Protein AF-A0A6I0KHJ3-F1 (afdb_monomer)

Mean predicted aligned error: 12.37 Å

Nearest PDB structures (foldseek):
  3e5d-assembly1_A-2  TM=9.799E-01  e=1.526E-17  Listeria monocytogenes serotype 4b str. F2365
  2rk0-assembly1_A  TM=8.550E-01  e=1.595E-07  Parafrankia sp. EAN1pec
  2rk0-assembly1_B  TM=8.119E-01  e=1.042E-07  Parafrankia s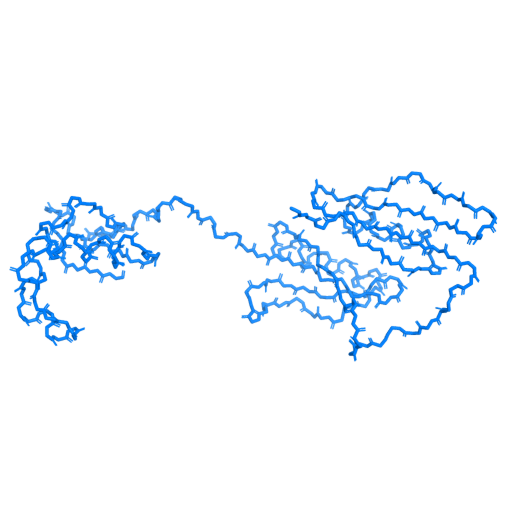p. EAN1pec
  2a4x-assembly1_B  TM=7.488E-01  e=1.713E-06  Streptomyces caespitosus
  1kmz-assembly1_A  TM=4.668E-01  e=1.119E-06  Streptomyces lavendulae

InterPro domains:
  IPR000182 GNAT domain [PF13302] (144-211)
  IPR004360 Glyoxalase/fosfomycin resistance/dioxygenase domain [PF00903] (2-124)
  IPR016181 Acyl-CoA N-acyltransferase [SSF55729] (139-211)
  IPR029068 Glyoxalase/Bleomycin resistance protein/Dihydroxybiphenyl dioxygenase [G3DSA:3.10.180.10] (1-123)
  IPR029068 Glyoxalase/Bleomycin resistance protein/Dihydroxybiphenyl dioxygenase [SSF54593] (1-136)
  IPR037523 Vicinal oxygen chelate (VOC), core domain [PS51819] (2-128)
  IPR051332 Fosfomycin Resistance Enzymes [PTHR36113] (1-127)

pLDDT: mean 92.58, std 9.26, range [43.91, 98.88]

Solvent-accessible surface area (backbone atoms only — not comparable to full-atom values): 12379 Å² total; per-residue (Å²): 138,78,77,65,61,49,77,46,82,41,98,49,61,69,59,50,52,49,48,42,34,72,78,65,68,27,43,68,60,76,78,45,76,40,80,93,70,46,31,39,36,38,46,34,38,54,100,66,84,49,28,41,34,45,32,34,48,78,85,64,78,94,68,84,81,66,90,91,56,91,75,93,65,63,53,75,49,82,45,96,36,68,64,56,39,53,52,49,53,52,51,40,45,75,75,70,42,52,70,79,33,72,79,42,73,50,99,88,64,35,38,31,30,28,36,34,48,96,83,60,52,41,38,34,37,33,22,58,84,73,80,81,58,97,59,76,72,77,66,49,75,58,98,57,38,36,36,30,67,62,56,84,84,44,26,65,48,49,27,68,53,36,43,34,61,82,51,19,57,78,72,77,41,79,40,47,88,44,58,68,56,26,43,50,46,40,50,70,54,44,65,66,40,87,83,41,29,34,33,22,36,64,90,78,62,48,64,79,52,71,83

Sequence (211 aa):
MKVHHIAIWTFRLEELRNFYIRYFSGKSNEKYINPKKGFESYFIYFDEGPSLELMSRTDVQNTLIEENRLGLTHFALAFQSKEDVLKTTEQLRADGYTIAGEPRTSGDGYFESVILDPDGNRVECVYRKEETSEEPDAP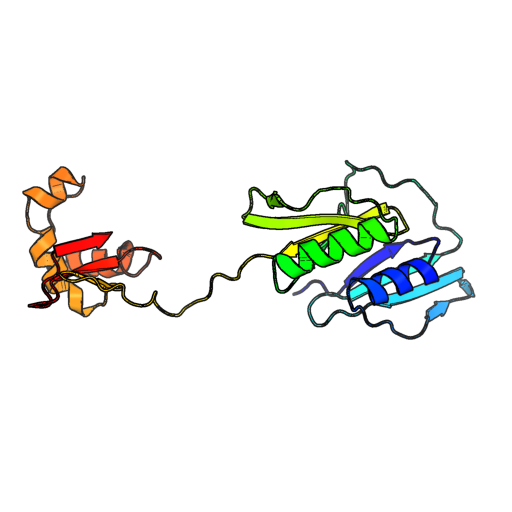IETERLLLRPFVESDAEALFACCRNPNIGNNAGWQPHASLEESQEVLRSVFLSQKGVWAITLKDNGQLIGSI

Secondary structure (DSSP, 8-state):
----EEEEE-S-HHHHHHHHHHHH--EE-PPEEEGGGTEEEEEEE-SSS-EEEEEEETTS------TT-SS--EEEEE-S-HHHHHHHHHHHHHTT--EEEEEEE-TTS-EEEEEE-TT--EEEEEE------SSPPPPEE-SSEEEEE--GGGHHHHHHHHT-HHHHHHHTSPPP--HHHHHHHIIIIISSSTT-EEEEETTT--EEEE-

Structure (mmCIF, N/CA/C/O backbone):
data_AF-A0A6I0KHJ3-F1
#
_entry.id   AF-A0A6I0KHJ3-F1
#
loop_
_atom_site.group_PDB
_atom_site.id
_atom_site.type_symbol
_atom_site.label_atom_id
_atom_site.label_alt_id
_atom_site.label_comp_id
_atom_site.label_asym_id
_atom_site.label_entity_id
_atom_site.label_seq_id
_atom_site.pdbx_PDB_ins_code
_atom_site.Cartn_x
_atom_site.Cartn_y
_atom_site.Cartn_z
_atom_site.occupancy
_atom_site.B_iso_or_equiv
_atom_site.auth_seq_id
_atom_site.auth_comp_id
_atom_site.auth_asym_id
_atom_site.auth_atom_id
_atom_site.pdbx_PDB_model_num
ATOM 1 N N . MET A 1 1 ? 13.624 11.359 9.507 1.00 82.06 1 MET A N 1
ATOM 2 C CA . MET A 1 1 ? 14.175 10.513 8.420 1.00 82.06 1 MET A CA 1
ATOM 3 C C . MET A 1 1 ? 13.007 9.790 7.760 1.00 82.06 1 MET A C 1
ATOM 5 O O . MET A 1 1 ? 12.094 9.435 8.490 1.00 82.06 1 MET A O 1
ATOM 9 N N . LYS A 1 2 ? 12.976 9.649 6.427 1.00 94.62 2 LYS A N 1
ATOM 10 C CA . LYS A 1 2 ? 11.865 9.025 5.678 1.00 94.62 2 LYS A CA 1
ATOM 11 C C . LYS A 1 2 ? 12.391 8.208 4.496 1.00 94.62 2 LYS A C 1
ATOM 13 O O . LYS A 1 2 ? 13.473 8.523 4.000 1.00 94.62 2 LYS A O 1
ATOM 18 N N . VAL A 1 3 ? 11.637 7.206 4.041 1.00 96.50 3 VAL A N 1
ATOM 19 C CA . VAL A 1 3 ? 11.937 6.512 2.777 1.00 96.50 3 VAL A CA 1
ATOM 20 C C . VAL A 1 3 ? 11.757 7.513 1.638 1.00 96.50 3 VAL A C 1
ATOM 22 O O . VAL A 1 3 ? 10.722 8.167 1.548 1.00 96.50 3 VAL A O 1
ATOM 25 N N . HIS A 1 4 ? 12.784 7.681 0.806 1.00 97.50 4 HIS A N 1
ATOM 26 C CA . HIS A 1 4 ? 12.725 8.604 -0.329 1.00 97.50 4 HIS A CA 1
ATOM 27 C C . HIS A 1 4 ? 12.202 7.913 -1.587 1.00 97.50 4 HIS A C 1
ATOM 29 O O . HIS A 1 4 ? 11.371 8.471 -2.297 1.00 97.50 4 HIS A O 1
ATOM 35 N N . HIS A 1 5 ? 12.732 6.735 -1.901 1.00 98.31 5 HIS A N 1
ATOM 36 C CA . HIS A 1 5 ? 12.326 5.954 -3.057 1.00 98.31 5 HIS A CA 1
ATOM 37 C C . HIS A 1 5 ? 12.608 4.468 -2.829 1.00 98.31 5 HIS A C 1
ATOM 39 O O . HIS A 1 5 ? 13.425 4.106 -1.979 1.00 98.31 5 HIS A O 1
ATOM 45 N N . ILE A 1 6 ? 11.932 3.633 -3.608 1.00 98.19 6 ILE A N 1
ATOM 46 C CA . ILE A 1 6 ? 12.202 2.203 -3.771 1.00 98.19 6 ILE A CA 1
ATOM 47 C C . ILE A 1 6 ? 12.719 2.025 -5.196 1.00 98.19 6 ILE A C 1
ATOM 49 O O . ILE A 1 6 ? 12.187 2.650 -6.105 1.00 98.19 6 ILE A O 1
ATOM 53 N N . ALA A 1 7 ? 13.746 1.206 -5.404 1.00 98.25 7 ALA A N 1
ATOM 54 C CA . ALA A 1 7 ? 14.303 0.965 -6.731 1.00 98.25 7 ALA A CA 1
ATOM 55 C C . ALA A 1 7 ? 14.165 -0.511 -7.114 1.00 98.25 7 ALA A C 1
ATOM 57 O O . ALA A 1 7 ? 14.481 -1.391 -6.308 1.00 98.25 7 ALA A O 1
ATOM 58 N N . ILE A 1 8 ? 13.711 -0.775 -8.339 1.00 97.25 8 ILE A N 1
ATOM 59 C CA . ILE A 1 8 ? 13.528 -2.125 -8.885 1.00 97.25 8 ILE A CA 1
ATOM 60 C C . ILE A 1 8 ? 14.173 -2.251 -10.267 1.00 97.25 8 ILE A C 1
ATOM 62 O O . ILE A 1 8 ? 14.208 -1.301 -11.051 1.00 97.25 8 ILE A O 1
ATOM 66 N N . TRP A 1 9 ? 14.705 -3.439 -10.554 1.00 97.50 9 TRP A N 1
ATOM 67 C CA . TRP A 1 9 ? 15.253 -3.776 -11.866 1.00 97.50 9 TRP A CA 1
ATOM 68 C C . TRP A 1 9 ? 14.162 -4.321 -12.781 1.00 97.50 9 TRP A C 1
ATOM 70 O O . TRP A 1 9 ? 13.312 -5.088 -12.340 1.00 97.50 9 TRP A O 1
ATOM 80 N N . THR A 1 10 ? 14.233 -3.965 -14.059 1.00 96.69 10 THR A N 1
ATOM 81 C CA . THR A 1 10 ? 13.316 -4.430 -15.098 1.00 96.69 10 THR A CA 1
ATOM 82 C C . THR A 1 10 ? 14.044 -4.646 -16.419 1.00 96.69 10 THR A C 1
ATOM 84 O O . THR A 1 10 ? 14.947 -3.891 -16.791 1.00 96.69 10 THR A O 1
ATOM 87 N N . PHE A 1 11 ? 13.609 -5.660 -17.167 1.00 94.06 11 PHE A N 1
ATOM 88 C CA . PHE A 1 11 ? 14.027 -5.889 -18.557 1.00 94.06 11 PHE A CA 1
ATOM 89 C C . PHE A 1 11 ? 12.990 -5.371 -19.562 1.00 94.06 11 PHE A C 1
ATOM 91 O O . PHE A 1 11 ? 13.168 -5.506 -20.772 1.00 94.06 11 PHE A O 1
ATOM 98 N N . ARG A 1 12 ? 11.911 -4.757 -19.064 1.00 95.81 12 ARG A N 1
ATOM 99 C CA . ARG A 1 12 ? 10.742 -4.290 -19.814 1.00 95.81 12 ARG A CA 1
ATOM 100 C C . ARG A 1 12 ? 10.431 -2.835 -19.447 1.00 95.81 12 ARG A C 1
ATOM 102 O O . ARG A 1 12 ? 9.286 -2.484 -19.184 1.00 95.81 12 ARG A O 1
ATOM 109 N N . LEU A 1 13 ? 11.462 -1.982 -19.435 1.00 97.88 13 LEU A N 1
ATOM 110 C CA . LEU A 1 13 ? 11.425 -0.639 -18.832 1.00 97.88 13 LEU A CA 1
ATOM 111 C C . LEU A 1 13 ? 10.230 0.226 -19.275 1.00 97.88 13 LEU A C 1
ATOM 113 O O . LEU A 1 13 ? 9.566 0.824 -18.432 1.00 97.88 13 LEU A O 1
ATOM 117 N N . GLU A 1 14 ? 9.927 0.269 -20.575 1.00 98.56 14 GLU A N 1
ATOM 118 C CA . GLU A 1 14 ? 8.783 1.039 -21.091 1.00 98.56 14 GLU A CA 1
ATOM 119 C C . GLU A 1 14 ? 7.437 0.470 -20.652 1.00 98.56 14 GLU A C 1
ATOM 121 O O . GLU A 1 14 ? 6.505 1.209 -20.336 1.00 98.56 14 GLU A O 1
ATOM 126 N N . GLU A 1 15 ? 7.321 -0.852 -20.636 1.00 98.44 15 GLU A N 1
ATOM 127 C CA . GLU A 1 15 ? 6.091 -1.522 -20.246 1.00 98.44 15 GLU A CA 1
ATOM 128 C C . GLU A 1 15 ? 5.819 -1.341 -18.757 1.00 98.44 15 GLU A C 1
ATOM 130 O O . GLU A 1 15 ? 4.705 -0.979 -18.381 1.00 98.44 15 GLU A O 1
ATOM 135 N N . LEU A 1 16 ? 6.848 -1.512 -17.925 1.00 98.50 16 LEU A N 1
ATOM 136 C CA . LEU A 1 16 ? 6.732 -1.332 -16.486 1.00 98.50 16 LEU A CA 1
ATOM 137 C C . LEU A 1 16 ? 6.389 0.119 -16.130 1.00 98.50 16 LEU A C 1
ATOM 139 O O . LEU A 1 16 ? 5.512 0.373 -15.306 1.00 98.50 16 LEU A O 1
ATOM 143 N N . ARG A 1 17 ? 7.007 1.087 -16.815 1.00 98.69 17 ARG A N 1
ATOM 144 C CA . ARG A 1 17 ? 6.638 2.503 -16.703 1.00 98.69 17 ARG A CA 1
ATOM 145 C C . ARG A 1 17 ? 5.161 2.721 -17.024 1.00 98.69 17 ARG A C 1
ATOM 147 O O . ARG A 1 17 ? 4.446 3.336 -16.237 1.00 98.69 17 ARG A O 1
ATOM 154 N N . ASN A 1 18 ? 4.698 2.222 -18.169 1.00 98.69 18 ASN A N 1
ATOM 155 C CA . ASN A 1 18 ? 3.316 2.413 -18.606 1.00 98.69 18 ASN A CA 1
ATOM 156 C C . ASN A 1 18 ? 2.310 1.712 -17.684 1.00 98.69 18 ASN A C 1
ATOM 158 O O . ASN A 1 18 ? 1.217 2.235 -17.483 1.00 98.69 18 ASN A O 1
ATOM 162 N N . PHE A 1 19 ? 2.683 0.575 -17.094 1.00 98.75 19 PHE A N 1
ATOM 163 C CA . PHE A 1 19 ? 1.883 -0.132 -16.099 1.00 98.75 19 PHE A CA 1
ATOM 164 C C . PHE A 1 19 ? 1.593 0.750 -14.878 1.00 98.75 19 PHE A C 1
ATOM 166 O O . PHE A 1 19 ? 0.427 0.993 -14.563 1.00 98.75 19 PHE A O 1
ATOM 173 N N . TYR A 1 20 ? 2.630 1.307 -14.241 1.00 98.62 20 TYR A N 1
ATOM 174 C CA . TYR A 1 20 ? 2.436 2.155 -13.059 1.00 98.62 20 TYR A CA 1
ATOM 175 C C . TYR A 1 20 ? 1.732 3.482 -13.376 1.00 98.62 20 TYR A C 1
ATOM 177 O O . TYR A 1 20 ? 0.959 3.972 -12.554 1.00 98.62 20 TYR A O 1
ATOM 185 N N . ILE A 1 21 ? 1.926 4.041 -14.575 1.00 98.44 21 ILE A N 1
ATOM 186 C CA . ILE A 1 21 ? 1.166 5.221 -15.022 1.00 98.44 21 ILE A CA 1
ATOM 187 C C . ILE A 1 21 ? -0.322 4.882 -15.183 1.00 98.44 21 ILE A C 1
ATOM 189 O O . ILE A 1 21 ? -1.180 5.623 -14.710 1.00 98.44 21 ILE A O 1
ATOM 193 N N . ARG A 1 22 ? -0.637 3.771 -15.860 1.00 98.12 22 ARG A N 1
ATOM 194 C CA . ARG A 1 22 ? -2.012 3.423 -16.240 1.00 98.12 22 ARG A CA 1
ATOM 195 C C . ARG A 1 22 ? -2.863 2.980 -15.055 1.00 98.12 22 ARG A C 1
ATOM 197 O O . ARG A 1 22 ? -4.001 3.424 -14.952 1.00 98.12 22 ARG A O 1
ATOM 204 N N . TYR A 1 23 ? -2.352 2.082 -14.216 1.00 98.12 23 TYR A N 1
ATOM 205 C CA . TYR A 1 23 ? -3.169 1.423 -13.188 1.00 98.12 23 TYR A CA 1
ATOM 206 C C . TYR A 1 23 ? -3.072 2.079 -11.815 1.00 98.12 23 TYR A C 1
ATOM 208 O O . TYR A 1 23 ? -3.979 1.928 -11.005 1.00 98.12 23 TYR A O 1
ATOM 216 N N . PHE A 1 24 ? -1.999 2.831 -11.568 1.00 97.19 24 PHE A N 1
ATOM 217 C CA . PHE A 1 24 ? -1.709 3.415 -10.257 1.00 97.19 24 PHE A CA 1
ATOM 218 C C . PHE A 1 24 ? -1.543 4.934 -10.306 1.00 97.19 24 PHE A C 1
ATOM 220 O O . PHE A 1 24 ? -0.993 5.526 -9.381 1.00 97.19 24 PHE A O 1
ATOM 227 N N . SER A 1 25 ? -1.998 5.570 -11.392 1.00 95.94 25 SER A N 1
ATOM 228 C CA . SER A 1 25 ? -1.946 7.026 -11.595 1.00 95.94 25 SER A CA 1
ATOM 229 C C . SER A 1 25 ? -0.547 7.635 -11.418 1.00 95.94 25 SER A C 1
ATOM 231 O O . SER A 1 25 ? -0.408 8.823 -11.118 1.00 95.94 25 SER A O 1
ATOM 233 N N . GLY A 1 26 ? 0.503 6.830 -11.605 1.00 97.44 26 GLY A N 1
ATOM 234 C CA . GLY A 1 26 ? 1.882 7.270 -11.461 1.00 97.44 26 GLY A CA 1
ATOM 235 C C . GLY A 1 26 ? 2.252 8.323 -12.506 1.00 97.44 26 GLY A C 1
ATOM 236 O O . GLY A 1 26 ? 1.810 8.280 -13.655 1.00 97.44 26 GLY A O 1
ATOM 237 N N . LYS A 1 27 ? 3.111 9.271 -12.131 1.00 98.50 27 LYS A N 1
ATOM 238 C CA . LYS A 1 27 ? 3.664 10.287 -13.039 1.00 98.50 27 LYS A CA 1
ATOM 239 C C . LYS A 1 27 ? 5.133 9.987 -13.285 1.00 98.50 27 LYS A C 1
ATOM 241 O O . LYS A 1 27 ? 5.906 9.907 -12.341 1.00 98.50 27 LYS A O 1
ATOM 246 N N . SER A 1 28 ? 5.528 9.834 -14.543 1.00 98.56 28 SER A N 1
ATOM 247 C CA . SER A 1 28 ? 6.924 9.561 -14.901 1.00 98.56 28 SER A CA 1
ATOM 248 C C . SER A 1 28 ? 7.691 10.839 -15.230 1.00 98.56 28 SER A C 1
ATOM 250 O O . SER A 1 28 ? 7.145 11.733 -15.875 1.00 98.56 28 SER A O 1
ATOM 252 N N . ASN A 1 29 ? 8.982 10.882 -14.894 1.00 98.44 29 ASN A N 1
ATOM 253 C CA . ASN A 1 29 ? 9.925 11.835 -15.492 1.00 98.44 29 ASN A CA 1
ATOM 254 C C . ASN A 1 29 ? 10.282 11.470 -16.951 1.00 98.44 29 ASN A C 1
ATOM 256 O O . ASN A 1 29 ? 9.812 10.466 -17.501 1.00 98.44 29 ASN A O 1
ATOM 260 N N . GLU A 1 30 ? 11.140 12.292 -17.563 1.00 98.12 30 GLU A N 1
ATOM 261 C CA . GLU A 1 30 ? 11.859 11.940 -18.790 1.00 98.12 30 GLU A CA 1
ATOM 262 C C . GLU A 1 30 ? 12.875 10.822 -18.539 1.00 98.12 30 GLU A C 1
ATOM 264 O O . GLU A 1 30 ? 13.422 10.693 -17.441 1.00 98.12 30 GLU A O 1
ATOM 269 N N . LYS A 1 31 ? 13.151 10.025 -19.578 1.00 98.50 31 LYS A N 1
ATOM 270 C CA . LYS A 1 31 ? 14.085 8.903 -19.475 1.00 98.50 31 LYS A CA 1
ATOM 271 C C . LYS A 1 31 ? 15.489 9.407 -19.169 1.00 98.50 31 LYS A C 1
ATOM 273 O O . LYS A 1 31 ? 16.038 10.214 -19.921 1.00 98.50 31 LYS A O 1
ATOM 278 N N . TYR A 1 32 ? 16.109 8.849 -18.138 1.00 98.50 32 TYR A N 1
ATOM 279 C CA . TYR A 1 32 ? 17.539 9.000 -17.921 1.00 98.50 32 TYR A CA 1
ATOM 280 C C . TYR A 1 32 ? 18.306 7.884 -18.637 1.00 98.50 32 TYR A C 1
ATOM 282 O O . TYR A 1 32 ? 17.938 6.717 -18.535 1.00 98.50 32 TYR A O 1
ATOM 290 N N . ILE A 1 33 ? 19.390 8.235 -19.337 1.00 98.38 33 ILE A N 1
ATOM 291 C CA . ILE A 1 33 ? 20.242 7.283 -20.062 1.00 98.38 33 ILE A CA 1
ATOM 292 C C . ILE A 1 33 ? 21.708 7.562 -19.733 1.00 98.38 33 ILE A C 1
ATOM 294 O O . ILE A 1 33 ? 22.201 8.682 -19.883 1.00 98.38 33 ILE A O 1
ATOM 298 N N . ASN A 1 34 ? 22.437 6.518 -19.347 1.00 97.69 34 ASN A N 1
ATOM 299 C CA . ASN A 1 34 ? 23.885 6.522 -19.203 1.00 97.69 34 ASN A CA 1
ATOM 300 C C . ASN A 1 34 ? 24.514 5.474 -20.139 1.00 97.69 34 ASN A C 1
ATOM 302 O O . ASN A 1 34 ? 24.708 4.322 -19.731 1.00 97.69 34 ASN A O 1
ATOM 306 N N . PRO A 1 35 ? 24.907 5.867 -21.368 1.00 96.25 35 PRO A N 1
ATOM 307 C CA . PRO A 1 35 ? 25.420 4.933 -22.370 1.00 96.25 35 PRO A CA 1
ATOM 308 C C . PRO A 1 35 ? 26.700 4.215 -21.936 1.00 96.25 35 PRO A C 1
ATOM 310 O O . PRO A 1 35 ? 26.898 3.050 -22.258 1.00 96.25 35 PRO A O 1
ATOM 313 N N . LYS A 1 36 ? 27.563 4.882 -21.154 1.00 97.00 36 LYS A N 1
ATOM 314 C CA . LYS A 1 36 ? 28.829 4.295 -20.681 1.00 97.00 36 LYS A CA 1
ATOM 315 C C . LYS A 1 36 ? 28.612 3.112 -19.739 1.00 97.00 36 LYS A C 1
ATOM 317 O O . LYS A 1 36 ? 29.464 2.236 -19.668 1.00 97.00 36 LYS A O 1
ATOM 322 N N . LYS A 1 37 ? 27.506 3.121 -18.991 1.00 95.56 37 LYS A N 1
ATOM 323 C CA . LYS A 1 37 ? 27.138 2.061 -18.044 1.00 95.56 37 LYS A CA 1
ATOM 324 C C . LYS A 1 37 ? 26.058 1.125 -18.590 1.00 95.56 37 LYS A C 1
ATOM 326 O O . LYS A 1 37 ? 25.658 0.220 -17.868 1.00 95.56 37 LYS A O 1
ATOM 331 N N . GLY A 1 38 ? 25.553 1.379 -19.801 1.00 97.00 38 GLY A N 1
ATOM 332 C CA . GLY A 1 38 ? 24.383 0.689 -20.345 1.00 97.00 38 GLY A CA 1
ATOM 333 C C . GLY A 1 38 ? 23.162 0.783 -19.428 1.00 97.00 38 GLY A C 1
ATOM 334 O O . GLY A 1 38 ? 22.433 -0.194 -19.322 1.00 97.00 38 GLY A O 1
ATOM 335 N N . PHE A 1 39 ? 23.003 1.896 -18.699 1.00 98.25 39 PHE A N 1
ATOM 336 C CA . PHE A 1 39 ? 21.961 2.080 -17.683 1.00 98.25 39 PHE A CA 1
ATOM 337 C C . PHE A 1 39 ? 20.884 3.041 -18.173 1.00 98.25 39 PHE A C 1
ATOM 339 O O . PHE A 1 39 ? 21.206 4.109 -18.698 1.00 98.25 39 PHE A O 1
ATOM 346 N N . GLU A 1 40 ? 19.628 2.697 -17.926 1.00 98.62 40 GLU A N 1
ATOM 347 C CA . GLU A 1 40 ? 18.465 3.540 -18.181 1.00 98.62 40 GLU A CA 1
ATOM 348 C C . GLU A 1 40 ? 17.534 3.515 -16.972 1.00 98.62 40 GLU A C 1
ATOM 350 O O . GLU A 1 40 ? 17.402 2.477 -16.319 1.00 98.62 40 GLU A O 1
ATOM 355 N N . SER A 1 41 ? 16.872 4.634 -16.674 1.00 98.69 41 SER A N 1
ATOM 356 C CA . SER A 1 41 ? 15.872 4.656 -15.608 1.00 98.69 41 SER A CA 1
ATOM 357 C C . SER A 1 41 ? 14.754 5.672 -15.801 1.00 98.69 41 SER A C 1
ATOM 359 O O . SER A 1 41 ? 14.867 6.645 -16.555 1.00 98.69 41 SER A O 1
ATOM 361 N N . TYR A 1 42 ? 13.674 5.420 -15.066 1.00 98.88 42 TYR A N 1
ATOM 362 C CA . TYR A 1 42 ? 12.574 6.338 -14.817 1.00 98.88 42 TYR A CA 1
ATOM 363 C C . TYR A 1 42 ? 12.303 6.426 -13.319 1.00 98.88 42 TYR A C 1
ATOM 365 O O . TYR A 1 42 ? 12.445 5.444 -12.598 1.00 98.88 42 TYR A O 1
ATOM 373 N N . PHE A 1 43 ? 11.826 7.581 -12.875 1.00 98.75 43 PHE A N 1
ATOM 374 C CA . PHE A 1 43 ? 11.132 7.721 -11.604 1.00 98.75 43 PHE A CA 1
ATOM 375 C C . PHE A 1 43 ? 9.635 7.814 -11.856 1.00 98.75 43 PHE A C 1
ATOM 377 O O . PHE A 1 43 ? 9.194 8.623 -12.674 1.00 98.75 43 PHE A O 1
ATOM 384 N N . ILE A 1 44 ? 8.871 7.023 -11.111 1.00 98.81 44 ILE A N 1
ATOM 385 C CA . ILE A 1 44 ? 7.423 7.128 -10.987 1.00 98.81 44 ILE A CA 1
ATOM 386 C C . ILE A 1 44 ? 7.109 7.824 -9.665 1.00 98.81 44 ILE A C 1
ATOM 388 O O . ILE A 1 44 ? 7.486 7.355 -8.590 1.00 98.81 44 ILE A O 1
ATOM 392 N N . TYR A 1 45 ? 6.428 8.958 -9.758 1.00 98.44 45 TYR A N 1
ATOM 393 C CA . TYR A 1 45 ? 5.957 9.743 -8.628 1.00 98.44 45 TYR A CA 1
ATOM 394 C C . TYR A 1 45 ? 4.473 9.475 -8.394 1.00 98.44 45 TYR A C 1
ATOM 396 O O . TYR A 1 45 ? 3.683 9.491 -9.342 1.00 98.44 45 TYR A O 1
ATOM 404 N N . PHE A 1 46 ? 4.112 9.273 -7.132 1.00 96.69 46 PHE A N 1
ATOM 405 C CA . PHE A 1 46 ? 2.729 9.212 -6.662 1.00 96.69 46 PHE A CA 1
ATOM 406 C C . PHE A 1 46 ? 2.345 10.548 -6.013 1.00 96.69 46 PHE A C 1
ATOM 408 O O . PHE A 1 46 ? 3.186 11.444 -5.899 1.00 96.69 46 PHE A O 1
ATOM 415 N N . ASP A 1 47 ? 1.079 10.704 -5.622 1.00 91.88 47 ASP A N 1
ATOM 416 C CA . ASP A 1 47 ? 0.593 11.960 -5.034 1.00 91.88 47 ASP A CA 1
ATOM 417 C C . ASP A 1 47 ? 1.328 12.314 -3.731 1.00 91.88 47 ASP A C 1
ATOM 419 O O . ASP A 1 47 ? 1.647 13.480 -3.494 1.00 91.88 47 ASP A O 1
ATOM 423 N N . GLU A 1 48 ? 1.684 11.303 -2.936 1.00 91.06 48 GLU A N 1
ATOM 424 C CA . GLU A 1 48 ? 2.501 11.444 -1.735 1.00 91.06 48 GLU A CA 1
ATOM 425 C C . GLU A 1 48 ? 3.402 10.225 -1.491 1.00 91.06 48 GLU A C 1
ATOM 427 O O . GLU A 1 48 ? 3.268 9.179 -2.125 1.00 91.06 48 GLU A O 1
ATOM 432 N N . GLY A 1 49 ? 4.336 10.363 -0.547 1.00 93.31 49 GLY A N 1
ATOM 433 C CA . GLY A 1 49 ? 5.209 9.268 -0.131 1.00 93.31 49 GLY A CA 1
ATOM 434 C C . GLY A 1 49 ? 6.438 9.049 -1.031 1.00 93.31 49 GLY A C 1
ATOM 435 O O . GLY A 1 49 ? 6.926 9.993 -1.663 1.00 93.31 49 GLY A O 1
ATOM 436 N N . PRO A 1 50 ? 7.030 7.840 -0.998 1.00 97.00 50 PRO A N 1
ATOM 437 C CA . PRO A 1 50 ? 8.230 7.519 -1.762 1.00 97.00 50 PRO A CA 1
ATOM 438 C C . PRO A 1 50 ? 7.932 7.349 -3.256 1.00 97.00 50 PRO A C 1
ATOM 440 O O . PRO A 1 50 ? 6.864 6.885 -3.642 1.00 97.00 50 PRO A O 1
ATOM 443 N N . SER A 1 51 ? 8.909 7.669 -4.106 1.00 98.19 51 SER A N 1
ATOM 444 C CA . SER A 1 51 ? 8.844 7.360 -5.539 1.00 98.19 51 SER A CA 1
ATOM 445 C C . SER A 1 51 ? 9.344 5.945 -5.849 1.00 98.19 51 SER A C 1
ATOM 447 O O . SER A 1 51 ? 10.067 5.337 -5.057 1.00 98.19 51 SER A O 1
ATOM 449 N N . LEU A 1 52 ? 8.986 5.423 -7.021 1.00 98.56 52 LEU A N 1
ATOM 450 C CA . LEU A 1 52 ? 9.501 4.155 -7.537 1.00 98.56 52 LEU A CA 1
ATOM 451 C C . LEU 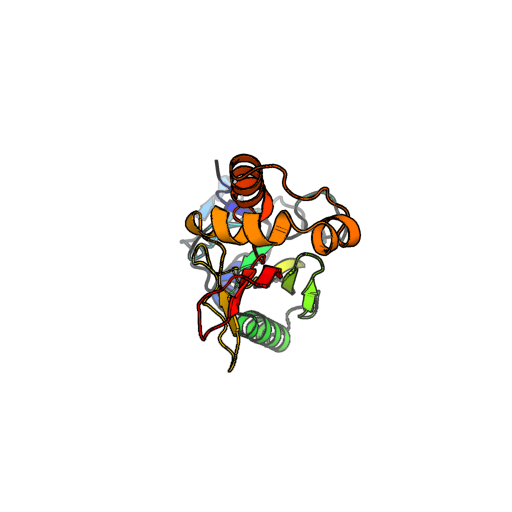A 1 52 ? 10.509 4.428 -8.660 1.00 98.56 52 LEU A C 1
ATOM 453 O O . LEU A 1 52 ? 10.156 5.016 -9.679 1.00 98.56 52 LEU A O 1
ATOM 457 N N . GLU A 1 53 ? 11.763 4.021 -8.483 1.00 98.75 53 GLU A N 1
ATOM 458 C CA . GLU A 1 53 ? 12.782 4.054 -9.532 1.00 98.75 53 GLU A CA 1
ATOM 459 C C . GLU A 1 53 ? 12.767 2.733 -10.308 1.00 98.75 53 GLU A C 1
ATOM 461 O O . GLU A 1 53 ? 13.054 1.664 -9.766 1.00 98.75 53 GLU A O 1
ATOM 466 N N . LEU A 1 54 ? 12.437 2.814 -11.593 1.00 98.75 54 LEU A N 1
ATOM 467 C CA . LEU A 1 54 ? 12.483 1.698 -12.528 1.00 98.75 54 LEU A CA 1
ATOM 468 C C . LEU A 1 54 ? 13.820 1.754 -13.249 1.00 98.75 54 LEU A C 1
ATOM 470 O O . LEU A 1 54 ? 14.108 2.743 -13.923 1.00 98.75 54 LEU A O 1
ATOM 474 N N . MET A 1 55 ? 14.629 0.711 -13.119 1.00 98.44 55 MET A N 1
ATOM 475 C CA . MET A 1 55 ? 15.988 0.697 -13.648 1.00 98.44 55 MET A CA 1
ATOM 476 C C . MET A 1 55 ? 16.199 -0.471 -14.602 1.00 98.44 55 MET A C 1
ATOM 478 O O . MET A 1 55 ? 15.731 -1.581 -14.363 1.00 98.44 55 MET A O 1
ATOM 482 N N . SER A 1 56 ? 16.979 -0.245 -15.649 1.00 97.94 56 SER A N 1
ATOM 483 C CA . SER A 1 56 ? 17.481 -1.288 -16.538 1.00 97.94 56 SER A CA 1
ATOM 484 C C . SER A 1 56 ? 18.978 -1.112 -16.733 1.00 97.94 56 SER A C 1
ATOM 486 O O . SER A 1 56 ? 19.479 0.013 -16.827 1.00 97.94 56 SER A O 1
ATOM 488 N N . ARG A 1 57 ? 19.715 -2.224 -16.755 1.00 97.00 57 ARG A N 1
ATOM 489 C CA . ARG A 1 57 ? 21.141 -2.221 -17.078 1.00 97.00 57 ARG A CA 1
ATOM 490 C C . ARG A 1 57 ? 21.552 -3.518 -17.756 1.00 97.00 57 ARG A C 1
ATOM 492 O O . ARG A 1 57 ? 21.095 -4.593 -17.383 1.00 97.00 57 ARG A O 1
ATOM 499 N N . THR A 1 58 ? 22.448 -3.414 -18.732 1.00 92.31 58 THR A N 1
ATOM 500 C CA . THR A 1 58 ? 22.834 -4.531 -19.615 1.00 92.31 58 THR A CA 1
ATOM 501 C C . THR A 1 58 ? 23.551 -5.695 -18.925 1.00 92.31 58 THR A C 1
ATOM 503 O O . THR A 1 58 ? 23.648 -6.767 -19.509 1.00 92.31 58 THR A O 1
ATOM 506 N N . ASP A 1 59 ? 24.096 -5.493 -17.725 1.00 93.00 59 ASP A N 1
ATOM 507 C CA . ASP A 1 59 ? 24.854 -6.499 -16.967 1.00 93.00 59 ASP A CA 1
ATOM 508 C C . ASP A 1 59 ? 24.047 -7.158 -15.829 1.00 93.00 59 ASP A C 1
ATOM 510 O O . ASP A 1 59 ? 24.577 -8.008 -15.111 1.00 93.00 59 ASP A O 1
ATOM 514 N N . VAL A 1 60 ? 22.777 -6.778 -15.647 1.00 92.81 60 VAL A N 1
ATOM 515 C CA . VAL A 1 60 ? 21.902 -7.350 -14.617 1.00 92.81 60 VAL A CA 1
ATOM 516 C C . VAL A 1 60 ? 21.350 -8.686 -15.107 1.00 92.81 60 VAL A C 1
ATOM 518 O O . VAL A 1 60 ? 20.933 -8.827 -16.255 1.00 92.81 60 VAL A O 1
ATOM 521 N N . GLN A 1 61 ? 21.350 -9.685 -14.227 1.00 88.75 61 GLN A N 1
ATOM 522 C CA . GLN A 1 61 ? 20.833 -11.015 -14.538 1.00 88.75 61 GLN A CA 1
ATOM 523 C C . GLN A 1 61 ? 19.309 -11.049 -14.436 1.00 88.75 61 GLN A C 1
ATOM 525 O O . GLN A 1 61 ? 18.739 -10.587 -13.447 1.00 88.75 61 GLN A O 1
ATOM 530 N N . ASN A 1 62 ? 18.660 -11.630 -15.447 1.00 86.75 62 ASN A N 1
ATOM 531 C CA . ASN A 1 62 ? 17.218 -11.859 -15.444 1.00 86.75 62 ASN A CA 1
ATOM 532 C C . ASN A 1 62 ? 16.886 -13.158 -14.706 1.00 86.75 62 ASN A C 1
ATOM 534 O O . ASN A 1 62 ? 16.602 -14.191 -15.314 1.00 86.75 62 ASN A O 1
ATOM 538 N N . THR A 1 63 ? 17.018 -13.111 -13.384 1.00 85.94 63 THR A N 1
ATOM 539 C CA . THR A 1 63 ? 16.693 -14.231 -12.502 1.00 85.94 63 THR A CA 1
ATOM 540 C C . THR A 1 63 ? 15.227 -14.151 -12.098 1.00 85.94 63 THR A C 1
ATOM 542 O O . THR A 1 63 ? 14.740 -13.082 -11.734 1.00 85.94 63 THR A O 1
ATOM 545 N N . LEU A 1 64 ? 14.535 -15.290 -12.129 1.00 82.12 64 LEU A N 1
ATOM 546 C CA . LEU A 1 64 ? 13.150 -15.394 -11.674 1.00 82.12 64 LEU A CA 1
ATOM 547 C C . LEU A 1 64 ? 13.016 -14.940 -10.212 1.00 82.12 64 LEU A C 1
ATOM 549 O O . LEU A 1 64 ? 13.861 -15.245 -9.368 1.00 82.12 64 LEU A O 1
ATOM 553 N N . ILE A 1 65 ? 11.937 -14.218 -9.916 1.00 83.75 65 ILE A N 1
ATOM 554 C CA . ILE A 1 65 ? 11.608 -13.793 -8.556 1.00 83.75 65 ILE A CA 1
ATOM 555 C C . ILE A 1 65 ? 10.955 -14.970 -7.827 1.00 83.75 65 ILE A C 1
ATOM 557 O O . ILE A 1 65 ? 9.852 -15.390 -8.164 1.00 83.75 65 ILE A O 1
ATOM 561 N N . GLU A 1 66 ? 11.640 -15.500 -6.817 1.00 85.25 66 GLU A N 1
ATOM 562 C CA . GLU A 1 66 ? 11.087 -16.515 -5.917 1.00 85.25 66 GLU A CA 1
ATOM 563 C C . GLU A 1 66 ? 10.193 -15.870 -4.846 1.00 85.25 66 GLU A C 1
ATOM 565 O O . GLU A 1 66 ? 10.534 -14.823 -4.295 1.00 85.25 66 GLU A O 1
ATOM 570 N N . GLU A 1 67 ? 9.062 -16.508 -4.522 1.00 76.62 67 GLU A N 1
ATOM 571 C CA . GLU A 1 67 ? 8.050 -15.957 -3.605 1.00 76.62 67 GLU A CA 1
ATOM 572 C C . GLU A 1 67 ? 8.558 -15.789 -2.162 1.00 76.62 67 GLU A C 1
ATOM 574 O O . GLU A 1 67 ? 8.279 -14.779 -1.522 1.00 76.62 67 GLU A O 1
ATOM 579 N N . ASN A 1 68 ? 9.340 -16.747 -1.658 1.00 82.38 68 ASN A N 1
ATOM 580 C CA . ASN A 1 68 ? 9.794 -16.792 -0.265 1.00 82.38 68 ASN A CA 1
ATOM 581 C C . ASN A 1 68 ? 11.306 -16.570 -0.160 1.00 82.38 68 ASN A C 1
ATOM 583 O O . ASN A 1 68 ? 12.051 -17.453 0.266 1.00 82.38 68 ASN A O 1
ATOM 587 N N . ARG A 1 69 ? 11.762 -15.383 -0.567 1.00 85.88 69 ARG A N 1
ATOM 588 C CA . ARG A 1 69 ? 13.179 -14.992 -0.524 1.00 85.88 69 ARG A CA 1
ATOM 589 C C . ARG A 1 69 ? 13.451 -13.908 0.517 1.00 85.88 69 ARG A C 1
ATOM 591 O O . ARG A 1 69 ? 12.590 -13.088 0.820 1.00 85.88 69 ARG A O 1
ATOM 598 N N . LEU A 1 70 ? 14.682 -13.867 1.024 1.00 89.56 70 LEU A N 1
ATOM 599 C CA . LEU A 1 70 ? 15.161 -12.751 1.844 1.00 89.56 70 LEU A CA 1
ATOM 600 C C . LEU A 1 70 ? 15.321 -11.484 0.985 1.00 89.56 70 LEU A C 1
ATOM 602 O O . LEU A 1 70 ? 15.835 -11.556 -0.131 1.00 89.56 70 LEU A O 1
ATOM 606 N N . GLY A 1 71 ? 14.946 -10.322 1.529 1.00 91.94 71 GLY A N 1
ATOM 607 C CA . GLY A 1 71 ? 15.096 -9.018 0.872 1.00 91.94 71 GLY A CA 1
ATOM 608 C C . GLY A 1 71 ? 13.763 -8.301 0.646 1.00 91.94 71 GLY A C 1
ATOM 609 O O . GLY A 1 71 ? 12.842 -8.442 1.443 1.00 91.94 71 GLY A O 1
ATOM 610 N N . LEU A 1 72 ? 13.678 -7.498 -0.422 1.00 92.44 72 LEU A N 1
ATOM 611 C CA . LEU A 1 72 ? 12.446 -6.806 -0.814 1.00 92.44 72 LEU A CA 1
ATOM 612 C C . LEU A 1 72 ? 11.422 -7.824 -1.347 1.00 92.44 72 LEU A C 1
ATOM 614 O O . LEU A 1 72 ? 11.586 -8.354 -2.450 1.00 92.44 72 LEU A O 1
ATOM 618 N N . THR A 1 73 ? 10.390 -8.090 -0.544 1.00 93.81 73 THR A N 1
ATOM 619 C CA . THR A 1 73 ? 9.329 -9.067 -0.843 1.00 93.81 73 THR A CA 1
ATOM 620 C C . THR A 1 73 ? 8.183 -8.458 -1.649 1.00 93.81 73 THR A C 1
ATOM 622 O O . THR A 1 73 ? 7.724 -9.059 -2.617 1.00 93.81 73 THR A O 1
ATOM 625 N N . HIS A 1 74 ? 7.721 -7.274 -1.252 1.00 95.62 74 HIS A N 1
ATOM 626 C CA . HIS A 1 74 ? 6.652 -6.518 -1.903 1.00 95.62 74 HIS A CA 1
ATOM 627 C C . HIS A 1 74 ? 6.742 -5.042 -1.494 1.00 95.62 74 HIS A C 1
ATOM 629 O O . HIS A 1 74 ? 7.523 -4.672 -0.611 1.00 95.62 74 HIS A O 1
ATOM 635 N N . PHE A 1 75 ? 5.915 -4.209 -2.113 1.00 96.56 75 PHE A N 1
ATOM 636 C CA . PHE A 1 75 ? 5.561 -2.885 -1.609 1.00 96.56 75 PHE A CA 1
ATOM 637 C C . PHE A 1 75 ? 4.060 -2.657 -1.794 1.00 96.56 75 PHE A C 1
ATOM 639 O O . PHE A 1 75 ? 3.428 -3.304 -2.631 1.00 96.56 75 PHE A O 1
ATOM 646 N N . ALA A 1 76 ? 3.496 -1.751 -1.001 1.00 97.62 76 ALA A N 1
ATOM 647 C CA . ALA A 1 76 ? 2.067 -1.476 -0.994 1.00 97.62 76 ALA A CA 1
ATOM 648 C C . ALA A 1 76 ? 1.765 -0.077 -1.542 1.00 97.62 76 ALA A C 1
ATOM 650 O O . ALA A 1 76 ? 2.496 0.879 -1.270 1.00 97.62 76 ALA A O 1
ATOM 651 N N . LEU A 1 77 ? 0.672 0.035 -2.292 1.00 97.19 77 LEU A N 1
ATOM 652 C CA . LEU A 1 77 ? 0.095 1.289 -2.762 1.00 97.19 77 LEU A CA 1
ATOM 653 C C . LEU A 1 77 ? -1.267 1.476 -2.097 1.00 97.19 77 LEU A C 1
ATOM 655 O O . LEU A 1 77 ? -2.122 0.589 -2.147 1.00 97.19 77 LEU A O 1
ATOM 659 N N . ALA A 1 78 ? -1.440 2.625 -1.447 1.00 96.06 78 ALA A N 1
ATOM 660 C CA . ALA A 1 78 ? -2.653 2.952 -0.717 1.00 96.06 78 ALA A CA 1
ATOM 661 C C . ALA A 1 78 ? -3.749 3.471 -1.657 1.00 96.06 78 ALA A C 1
ATOM 663 O O . ALA A 1 78 ? -3.501 4.292 -2.540 1.00 96.06 78 ALA A O 1
ATOM 664 N N . PHE A 1 79 ? -4.971 3.003 -1.430 1.00 95.88 79 PHE A N 1
ATOM 665 C CA . PHE A 1 79 ? -6.183 3.412 -2.128 1.00 95.88 79 PHE A CA 1
ATOM 666 C C . PHE A 1 79 ? -7.096 4.192 -1.185 1.00 95.88 79 PHE A C 1
ATOM 668 O O . PHE A 1 79 ? -6.995 4.075 0.033 1.00 95.88 79 PHE A O 1
ATOM 675 N N . GLN A 1 80 ? -8.012 4.972 -1.757 1.00 93.56 80 GLN A N 1
ATOM 676 C CA . GLN A 1 80 ? -8.933 5.824 -0.997 1.00 93.56 80 GLN A CA 1
ATOM 677 C C . GLN A 1 80 ? -10.180 5.074 -0.503 1.00 93.56 80 GLN A C 1
ATOM 679 O O . GLN A 1 80 ? -10.896 5.562 0.371 1.00 93.56 80 GLN A O 1
ATOM 684 N N . SER A 1 81 ? -10.455 3.884 -1.045 1.00 96.06 81 SER A N 1
ATOM 685 C CA . SER A 1 81 ? -11.629 3.083 -0.693 1.00 96.06 81 SER A CA 1
ATOM 686 C C . SER A 1 81 ? -11.428 1.588 -0.969 1.00 96.06 81 SER A C 1
ATOM 688 O O . SER A 1 81 ? -10.527 1.193 -1.716 1.00 96.06 81 SER A O 1
ATOM 690 N N . LYS A 1 82 ? -12.296 0.740 -0.395 1.00 96.81 82 LYS A N 1
ATOM 691 C CA . LYS A 1 82 ? -12.344 -0.699 -0.726 1.00 96.81 82 LYS A CA 1
ATOM 692 C C . LYS A 1 82 ? -12.784 -0.914 -2.171 1.00 96.81 82 LYS A C 1
ATOM 694 O O . LYS A 1 82 ? -12.308 -1.825 -2.842 1.00 96.81 82 LYS A O 1
ATOM 699 N N . GLU A 1 83 ? -13.697 -0.074 -2.636 1.00 97.88 83 GLU A N 1
ATOM 700 C CA . GLU A 1 83 ? -14.264 -0.094 -3.976 1.00 97.88 83 GLU A CA 1
ATOM 701 C C . GLU A 1 83 ? -13.191 0.177 -5.033 1.00 97.88 83 GLU A C 1
ATOM 703 O O . GLU A 1 83 ? -13.171 -0.502 -6.059 1.00 97.88 83 GLU A O 1
ATOM 708 N N . ASP A 1 84 ? -12.262 1.101 -4.770 1.00 97.50 84 ASP A N 1
ATOM 709 C CA . ASP A 1 84 ? -11.151 1.378 -5.683 1.00 97.50 84 ASP A CA 1
ATOM 710 C C . ASP A 1 84 ? -10.157 0.216 -5.747 1.00 97.50 84 ASP A C 1
ATOM 712 O O . ASP A 1 84 ? -9.688 -0.106 -6.842 1.00 97.50 84 ASP A O 1
ATOM 716 N N . VAL A 1 85 ? -9.884 -0.454 -4.615 1.00 98.44 85 VAL A N 1
ATOM 717 C CA . VAL A 1 85 ? -9.095 -1.698 -4.603 1.00 98.44 85 VAL A CA 1
ATOM 718 C C . VAL A 1 85 ? -9.781 -2.732 -5.492 1.00 98.44 85 VAL A C 1
ATOM 720 O O . VAL A 1 85 ? -9.189 -3.166 -6.473 1.00 98.44 85 VAL A O 1
ATOM 723 N N . LEU A 1 86 ? -11.053 -3.053 -5.227 1.00 98.62 86 LEU A N 1
ATOM 724 C CA . LEU A 1 86 ? -11.822 -4.037 -6.001 1.00 98.62 86 LEU A CA 1
ATOM 725 C C . LEU A 1 86 ? -11.833 -3.720 -7.500 1.00 98.62 86 LEU A C 1
ATOM 727 O O . LEU A 1 86 ? -11.511 -4.574 -8.324 1.00 98.62 86 LEU A O 1
ATOM 731 N N . LYS A 1 87 ? -12.175 -2.481 -7.863 1.00 98.50 87 LYS A N 1
ATOM 732 C CA . LYS A 1 87 ? -12.252 -2.042 -9.259 1.00 98.50 87 LYS A CA 1
ATOM 733 C C . LYS A 1 87 ? -10.905 -2.173 -9.966 1.00 98.50 87 LYS A C 1
ATOM 735 O O . LYS A 1 87 ? -10.860 -2.632 -11.106 1.00 98.50 87 LYS A O 1
ATOM 740 N N . THR A 1 88 ? -9.823 -1.768 -9.307 1.00 98.50 88 THR A N 1
ATOM 741 C CA . THR A 1 88 ? -8.476 -1.824 -9.885 1.00 98.50 88 THR A CA 1
ATOM 742 C C . THR A 1 88 ? -8.013 -3.269 -10.047 1.00 98.50 88 THR A C 1
ATOM 744 O O . THR A 1 88 ? -7.494 -3.618 -11.106 1.00 98.50 88 THR A O 1
ATOM 747 N N . THR A 1 89 ? -8.277 -4.135 -9.062 1.00 98.75 89 THR A N 1
ATOM 748 C CA . THR A 1 89 ? -7.989 -5.574 -9.147 1.00 98.75 89 THR A CA 1
ATOM 749 C C . THR A 1 89 ? -8.724 -6.229 -10.316 1.00 98.75 89 THR A C 1
ATOM 751 O O . THR A 1 89 ? -8.102 -6.946 -11.098 1.00 98.75 89 THR A O 1
ATOM 754 N N . GLU A 1 90 ? -10.023 -5.965 -10.485 1.00 98.69 90 GLU A N 1
ATOM 755 C CA . GLU A 1 90 ? -10.796 -6.534 -11.599 1.00 98.69 90 GLU A CA 1
ATOM 756 C C . GLU A 1 90 ? -10.332 -6.005 -12.959 1.00 98.69 90 GLU A C 1
ATOM 758 O O . GLU A 1 90 ? -10.261 -6.767 -13.923 1.00 98.69 90 GLU A O 1
ATOM 763 N N . GLN A 1 91 ? -9.962 -4.723 -13.046 1.00 98.62 91 GLN A N 1
ATOM 764 C CA . GLN A 1 91 ? -9.411 -4.156 -14.276 1.00 98.62 91 GLN A CA 1
ATOM 765 C C . GLN A 1 91 ? -8.080 -4.823 -14.649 1.00 98.62 91 GLN A C 1
ATOM 767 O O . GLN A 1 91 ? -7.895 -5.226 -15.795 1.00 98.62 91 GLN A O 1
ATOM 772 N N . LEU A 1 92 ? -7.177 -4.994 -13.679 1.00 98.69 92 LEU A N 1
ATOM 773 C CA . LEU A 1 92 ? -5.900 -5.685 -13.869 1.00 98.69 92 LEU A CA 1
ATOM 774 C C . LEU A 1 92 ? -6.105 -7.148 -14.283 1.00 98.69 92 LEU A C 1
ATOM 776 O O . LEU A 1 92 ? -5.441 -7.620 -15.206 1.00 98.69 92 LEU A O 1
ATOM 780 N N . ARG A 1 93 ? -7.064 -7.850 -13.669 1.00 98.56 93 ARG A N 1
ATOM 781 C CA . ARG A 1 93 ? -7.440 -9.215 -14.060 1.00 98.56 93 ARG A CA 1
ATOM 782 C C . ARG A 1 93 ? -7.938 -9.271 -15.504 1.00 98.56 93 ARG A C 1
ATOM 784 O O . ARG A 1 93 ? -7.494 -10.127 -16.266 1.00 98.56 93 ARG A O 1
ATOM 791 N N . ALA A 1 94 ? -8.845 -8.372 -15.883 1.00 98.62 94 ALA A N 1
ATOM 792 C CA . ALA A 1 94 ? -9.400 -8.312 -17.234 1.00 98.62 94 ALA A CA 1
ATOM 793 C C . ALA A 1 94 ? -8.328 -7.995 -18.291 1.00 98.62 94 ALA A C 1
ATOM 795 O O . ALA A 1 94 ? -8.373 -8.542 -19.392 1.00 98.62 94 ALA A O 1
ATOM 796 N N . ASP A 1 95 ? -7.344 -7.167 -17.935 1.00 98.38 95 ASP A N 1
ATOM 797 C CA . ASP A 1 95 ? -6.200 -6.822 -18.784 1.00 98.38 95 ASP A CA 1
ATOM 798 C C . ASP A 1 95 ? -5.093 -7.905 -18.787 1.00 98.38 95 ASP A C 1
ATOM 800 O O . ASP A 1 95 ? -4.090 -7.758 -19.488 1.00 98.38 95 ASP A O 1
ATOM 804 N N . GLY A 1 96 ? -5.284 -9.018 -18.064 1.00 98.19 96 GLY A N 1
ATOM 805 C CA . GLY A 1 96 ? -4.441 -10.218 -18.130 1.00 98.19 96 GLY A CA 1
ATOM 806 C C . GLY A 1 96 ? -3.303 -10.293 -17.108 1.00 98.19 96 GLY A C 1
ATOM 807 O O . GLY A 1 96 ? -2.431 -11.151 -17.245 1.00 98.19 96 GLY A O 1
ATOM 808 N N . TYR A 1 97 ? -3.292 -9.428 -16.091 1.00 98.38 97 TYR A N 1
ATOM 809 C CA . TYR A 1 97 ? -2.302 -9.479 -15.013 1.00 98.38 97 TYR A CA 1
ATOM 810 C C . TYR A 1 97 ? -2.659 -10.530 -13.958 1.00 98.38 97 TYR A C 1
ATOM 812 O O . TYR A 1 97 ? -3.828 -10.808 -13.683 1.00 98.38 97 TYR A O 1
ATOM 820 N N . THR A 1 98 ? -1.631 -11.104 -13.332 1.00 98.12 98 THR A N 1
ATOM 821 C CA . THR A 1 98 ? -1.805 -12.127 -12.297 1.00 98.12 98 THR A CA 1
ATOM 822 C C . THR A 1 98 ? -2.251 -11.500 -10.982 1.00 98.12 98 THR A C 1
ATOM 824 O O . THR A 1 98 ? -1.528 -10.695 -10.393 1.00 98.12 98 THR A O 1
ATOM 827 N N . ILE A 1 99 ? -3.404 -11.940 -10.477 1.00 98.56 99 ILE A N 1
ATOM 828 C CA . ILE A 1 99 ? -3.853 -11.650 -9.113 1.00 98.56 99 ILE A CA 1
ATOM 829 C C . ILE A 1 99 ? -3.289 -12.743 -8.199 1.00 98.56 99 ILE A C 1
ATOM 831 O O . ILE A 1 99 ? -3.802 -13.857 -8.149 1.00 98.56 99 ILE A O 1
ATOM 835 N N . ALA A 1 100 ? -2.179 -12.444 -7.523 1.00 9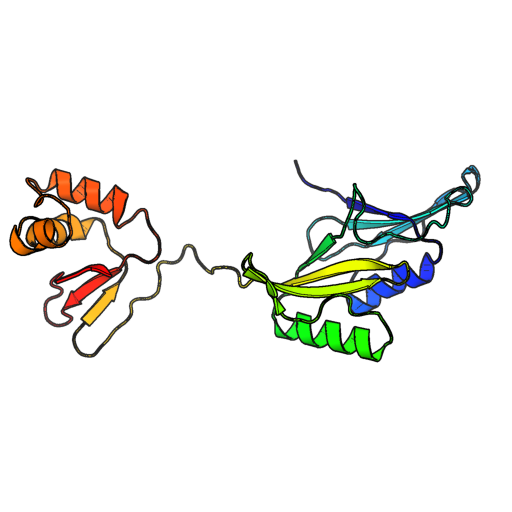7.25 100 ALA A N 1
ATOM 836 C CA . ALA A 1 100 ? -1.508 -13.373 -6.611 1.00 97.25 100 ALA A CA 1
ATOM 837 C C . ALA A 1 100 ? -2.242 -13.521 -5.267 1.00 97.25 100 ALA A C 1
ATOM 839 O O . ALA A 1 100 ? -2.032 -14.494 -4.546 1.00 97.25 100 ALA A O 1
ATOM 840 N N . GLY A 1 101 ? -3.096 -12.557 -4.919 1.00 97.88 101 GLY A N 1
ATOM 841 C CA . GLY A 1 101 ? -3.927 -12.597 -3.725 1.00 97.88 101 GLY A CA 1
ATOM 842 C C . GLY A 1 101 ? -5.248 -11.884 -3.964 1.00 97.88 101 GLY A C 1
ATOM 843 O O . GLY A 1 101 ? -5.264 -10.688 -4.246 1.00 97.88 101 GLY A O 1
ATOM 844 N N . GLU A 1 102 ? -6.346 -12.621 -3.825 1.00 98.44 102 GLU A N 1
ATOM 845 C CA . GLU A 1 102 ? -7.697 -12.087 -3.995 1.00 98.44 102 GLU A CA 1
ATOM 846 C C . GLU A 1 102 ? -8.032 -11.007 -2.948 1.00 98.44 102 GLU A C 1
ATOM 848 O O . GLU A 1 102 ? -7.522 -11.093 -1.818 1.00 98.44 102 GLU A O 1
ATOM 853 N N . PRO A 1 103 ? -8.894 -10.025 -3.299 1.00 98.25 103 PRO A N 1
ATOM 854 C CA . PRO A 1 103 ? -9.375 -9.004 -2.378 1.00 98.25 103 PRO A CA 1
ATOM 855 C C . PRO A 1 103 ? -9.941 -9.606 -1.091 1.00 98.25 103 PRO A C 1
ATOM 857 O O . PRO A 1 103 ? -10.894 -10.388 -1.117 1.00 98.25 103 PRO A O 1
ATOM 860 N N . ARG A 1 104 ? -9.369 -9.240 0.053 1.00 97.75 104 ARG A N 1
ATOM 861 C CA . ARG A 1 104 ? -9.787 -9.733 1.373 1.00 97.75 104 ARG A CA 1
ATOM 862 C C . ARG A 1 104 ? -9.426 -8.738 2.465 1.00 97.75 104 ARG A C 1
ATOM 864 O O . ARG A 1 104 ? -8.649 -7.819 2.243 1.00 97.75 104 ARG A O 1
ATOM 871 N N . THR A 1 105 ? -9.952 -8.955 3.666 1.00 95.62 105 THR A N 1
ATOM 872 C CA . THR A 1 105 ? -9.418 -8.300 4.864 1.00 95.62 105 THR A CA 1
ATOM 873 C C . THR A 1 105 ? -8.330 -9.173 5.484 1.00 95.62 105 THR A C 1
ATOM 875 O O . THR A 1 105 ? -8.564 -10.352 5.753 1.00 95.62 105 THR A O 1
ATOM 878 N N . SER A 1 106 ? -7.143 -8.605 5.666 1.00 91.88 106 SER A N 1
ATOM 879 C CA . SER A 1 106 ? -5.986 -9.235 6.296 1.00 91.88 106 SER A CA 1
ATOM 880 C C . SER A 1 106 ? -6.106 -9.243 7.826 1.00 91.88 106 SER A C 1
ATOM 882 O O . SER A 1 106 ? -6.926 -8.537 8.419 1.00 91.88 106 SER A O 1
ATOM 884 N N . GLY A 1 107 ? -5.277 -10.057 8.489 1.00 87.44 107 GLY A N 1
ATOM 885 C CA . GLY A 1 107 ? -5.277 -10.175 9.954 1.00 87.44 107 GLY A CA 1
ATOM 886 C C . GLY A 1 107 ? -4.822 -8.910 10.693 1.00 87.44 107 GLY A C 1
ATOM 887 O O . GLY A 1 107 ? -5.143 -8.742 11.864 1.00 87.44 107 GLY A O 1
ATOM 888 N N . ASP A 1 108 ? -4.109 -8.013 10.014 1.00 87.88 108 ASP A N 1
ATOM 889 C CA . ASP A 1 108 ? -3.656 -6.710 10.513 1.00 87.88 108 ASP A CA 1
ATOM 890 C C . ASP A 1 108 ? -4.595 -5.547 10.127 1.00 87.88 108 ASP A C 1
ATOM 892 O O . ASP A 1 108 ? -4.313 -4.384 10.425 1.00 87.88 108 ASP A O 1
ATOM 896 N N . GLY A 1 109 ? -5.756 -5.861 9.539 1.00 88.94 109 GLY A N 1
ATOM 897 C CA . GLY A 1 109 ? -6.874 -4.930 9.383 1.00 88.94 109 GLY A CA 1
ATOM 898 C C . GLY A 1 109 ? -6.885 -4.118 8.087 1.00 88.94 109 GLY A C 1
ATOM 899 O O . GLY A 1 109 ? -7.704 -3.204 7.963 1.00 88.94 109 GLY A O 1
ATOM 900 N N . TYR A 1 110 ? -6.033 -4.440 7.114 1.00 95.25 110 TYR A N 1
ATOM 901 C CA . TYR A 1 110 ? -6.120 -3.873 5.769 1.00 95.25 110 TYR A CA 1
ATOM 902 C C . TYR A 1 110 ? -7.164 -4.625 4.946 1.00 95.25 110 TYR A C 1
ATOM 904 O O . TYR A 1 110 ? -7.342 -5.833 5.065 1.00 95.25 110 TYR A O 1
ATOM 912 N N . PHE A 1 111 ? -7.894 -3.908 4.103 1.00 97.69 111 PHE A N 1
ATOM 913 C CA . PHE A 1 111 ? -8.555 -4.508 2.957 1.00 97.69 111 PHE A CA 1
ATOM 914 C C . PHE A 1 111 ? -7.589 -4.438 1.780 1.00 97.69 111 PHE A C 1
ATOM 916 O O . PHE A 1 111 ? -7.197 -3.346 1.376 1.00 97.69 111 PHE A O 1
ATOM 923 N N . GLU A 1 112 ? -7.184 -5.588 1.261 1.00 98.31 112 GLU A N 1
ATOM 924 C CA . GLU A 1 112 ? -6.062 -5.682 0.336 1.00 98.31 112 GLU A CA 1
ATOM 925 C C . GLU A 1 112 ? -6.319 -6.663 -0.805 1.00 98.31 112 GLU A C 1
ATOM 927 O O . GLU A 1 112 ? -7.063 -7.630 -0.649 1.00 98.31 112 GLU A O 1
ATOM 932 N N . SER A 1 113 ? -5.630 -6.453 -1.923 1.00 98.62 113 SER A N 1
ATOM 933 C CA . SER A 1 113 ? -5.365 -7.479 -2.938 1.00 98.62 113 SER A CA 1
ATOM 934 C C . SER A 1 113 ? -3.886 -7.453 -3.322 1.00 98.62 113 SER A C 1
ATOM 936 O O . SER A 1 113 ? -3.206 -6.453 -3.086 1.00 98.62 113 SER A O 1
ATOM 938 N N . VAL A 1 114 ? -3.377 -8.535 -3.914 1.00 98.50 114 VAL A N 1
ATOM 939 C CA . VAL A 1 114 ? -1.977 -8.625 -4.360 1.00 98.50 114 VAL A CA 1
ATOM 940 C C . VAL A 1 114 ? -1.925 -8.899 -5.854 1.00 98.50 114 VAL A C 1
ATOM 942 O O . VAL A 1 114 ? -2.459 -9.909 -6.317 1.00 98.50 114 VAL A O 1
ATOM 945 N N . ILE A 1 115 ? -1.249 -8.027 -6.600 1.00 98.38 115 ILE A N 1
ATOM 946 C CA . ILE A 1 115 ? -1.040 -8.155 -8.047 1.00 98.38 115 ILE A CA 1
ATOM 947 C C . ILE A 1 115 ? 0.447 -8.364 -8.336 1.00 98.38 115 ILE A C 1
ATOM 949 O O . ILE A 1 115 ? 1.307 -7.886 -7.595 1.00 98.38 115 ILE A O 1
ATOM 953 N N . LEU A 1 116 ? 0.747 -9.085 -9.417 1.00 97.69 116 LEU A N 1
ATOM 954 C CA . LEU A 1 116 ? 2.086 -9.128 -9.994 1.00 97.69 116 LEU A CA 1
ATOM 955 C C . LEU A 1 116 ? 2.207 -8.112 -11.131 1.00 97.69 116 LEU A C 1
ATOM 957 O O . LEU A 1 116 ? 1.414 -8.131 -12.075 1.00 97.69 116 LEU A O 1
ATOM 961 N N . ASP A 1 117 ? 3.211 -7.246 -11.048 1.00 97.44 117 ASP A N 1
ATOM 962 C CA . ASP A 1 117 ? 3.560 -6.345 -12.146 1.00 97.44 117 ASP A CA 1
ATOM 963 C C . ASP A 1 117 ? 4.147 -7.125 -13.356 1.00 97.44 117 ASP A C 1
ATOM 965 O O . ASP A 1 117 ? 4.340 -8.343 -13.274 1.00 97.44 117 ASP A O 1
ATOM 969 N N . PRO A 1 118 ? 4.430 -6.472 -14.504 1.00 96.44 118 PRO A N 1
ATOM 970 C CA . PRO A 1 118 ? 4.988 -7.132 -15.689 1.00 96.44 118 PRO A CA 1
ATOM 971 C C . PRO A 1 118 ? 6.258 -7.975 -15.479 1.00 96.44 118 PRO A C 1
ATOM 973 O O . PRO A 1 118 ? 6.533 -8.843 -16.313 1.00 96.44 118 PRO A O 1
ATOM 976 N N . ASP A 1 119 ? 7.038 -7.722 -14.425 1.00 94.94 119 ASP A N 1
ATOM 977 C CA . ASP A 1 119 ? 8.257 -8.473 -14.100 1.00 94.94 119 ASP A CA 1
ATOM 978 C C . ASP A 1 119 ? 8.042 -9.487 -12.963 1.00 94.94 119 ASP A C 1
ATOM 980 O O . ASP A 1 119 ? 8.965 -10.210 -12.586 1.00 94.94 119 ASP A O 1
ATOM 984 N N . GLY A 1 120 ? 6.821 -9.589 -12.432 1.00 94.44 120 GLY A N 1
ATOM 985 C CA . GLY A 1 120 ? 6.482 -10.499 -11.344 1.00 94.44 120 GLY A CA 1
ATOM 986 C C . GLY A 1 120 ? 6.702 -9.916 -9.948 1.00 94.44 120 GLY A C 1
ATOM 987 O O . GLY A 1 120 ? 6.624 -10.664 -8.971 1.00 94.44 120 GLY A O 1
ATOM 988 N N . ASN A 1 121 ? 6.977 -8.611 -9.814 1.00 95.50 121 ASN A N 1
ATOM 989 C CA . ASN A 1 121 ? 7.075 -7.993 -8.493 1.00 95.50 121 ASN A CA 1
ATOM 990 C C . ASN A 1 121 ? 5.689 -7.934 -7.848 1.00 95.50 121 ASN A C 1
ATOM 992 O O . ASN A 1 121 ? 4.694 -7.621 -8.503 1.00 95.50 121 ASN A O 1
ATOM 996 N N . ARG A 1 122 ? 5.632 -8.211 -6.545 1.00 97.19 122 ARG A N 1
ATOM 997 C CA .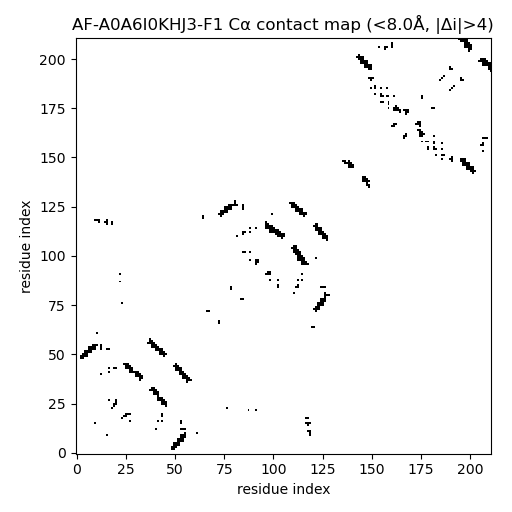 ARG A 1 122 ? 4.388 -8.186 -5.777 1.00 97.19 122 ARG A CA 1
ATOM 998 C C . ARG A 1 122 ? 4.054 -6.756 -5.365 1.00 97.19 122 ARG A C 1
ATOM 1000 O O . ARG A 1 122 ? 4.836 -6.118 -4.658 1.00 97.19 122 ARG A O 1
ATOM 1007 N N . VAL A 1 123 ? 2.878 -6.297 -5.776 1.00 98.12 123 VAL A N 1
ATOM 1008 C CA . VAL A 1 123 ? 2.314 -4.997 -5.412 1.00 98.12 123 VAL A CA 1
ATOM 1009 C C . VAL A 1 123 ? 1.020 -5.233 -4.646 1.00 98.12 123 VAL A C 1
ATOM 1011 O O . VAL A 1 123 ? 0.071 -5.818 -5.174 1.00 98.12 123 VAL A O 1
ATOM 1014 N N . GLU A 1 124 ? 0.983 -4.791 -3.395 1.00 98.44 124 GLU A N 1
ATOM 1015 C CA . GLU A 1 124 ? -0.228 -4.839 -2.579 1.00 98.44 124 GLU A CA 1
ATOM 1016 C C . GLU A 1 124 ? -1.055 -3.573 -2.814 1.00 98.44 124 GLU A C 1
ATOM 1018 O O . GLU A 1 124 ? -0.560 -2.456 -2.680 1.00 98.44 124 GLU A O 1
ATOM 1023 N N . CYS A 1 125 ? -2.322 -3.736 -3.181 1.00 98.44 125 CYS A N 1
ATOM 1024 C CA . CYS A 1 125 ? -3.286 -2.641 -3.230 1.00 98.44 125 CYS A CA 1
ATOM 1025 C C . CYS A 1 125 ? -4.024 -2.619 -1.907 1.00 98.44 125 CYS A C 1
ATOM 1027 O O . CYS A 1 125 ? -4.832 -3.515 -1.668 1.00 98.44 125 CYS A O 1
ATOM 1029 N N . VAL A 1 126 ? -3.746 -1.632 -1.063 1.00 97.94 126 VAL A N 1
ATOM 1030 C CA . VAL A 1 126 ? -4.231 -1.617 0.317 1.00 97.94 126 VAL A CA 1
ATOM 1031 C C . VAL A 1 126 ? -5.177 -0.454 0.560 1.00 97.94 126 VAL A C 1
ATOM 1033 O O . VAL A 1 126 ? -4.941 0.674 0.143 1.00 97.94 126 VAL A O 1
ATOM 1036 N N . TYR A 1 127 ? -6.241 -0.721 1.297 1.00 96.62 127 TYR A N 1
ATOM 1037 C CA . TYR A 1 127 ? -7.090 0.285 1.904 1.00 96.62 127 TYR A CA 1
ATOM 1038 C C . TYR A 1 127 ? -7.252 -0.058 3.374 1.00 96.62 127 TYR A C 1
ATOM 1040 O O . TYR A 1 127 ? -7.681 -1.154 3.737 1.00 96.62 127 TYR A O 1
ATOM 1048 N N . ARG A 1 128 ? -6.975 0.909 4.235 1.00 90.06 128 ARG A N 1
ATOM 1049 C CA . ARG A 1 128 ? -7.402 0.864 5.624 1.00 90.06 128 ARG A CA 1
ATOM 1050 C C . ARG A 1 128 ? -8.256 2.088 5.839 1.00 90.06 128 ARG A C 1
ATOM 1052 O O . ARG A 1 128 ? -7.828 3.192 5.521 1.00 90.06 128 ARG A O 1
ATOM 1059 N N . LYS A 1 129 ? -9.464 1.886 6.361 1.00 79.19 129 LYS A N 1
ATOM 1060 C CA . LYS A 1 129 ? -10.259 3.012 6.831 1.00 79.19 129 LYS A CA 1
ATOM 1061 C C . LYS A 1 129 ? -9.420 3.676 7.914 1.00 79.19 129 LYS A C 1
ATOM 1063 O O . LYS A 1 129 ? -9.139 3.032 8.927 1.00 79.19 129 LYS A O 1
ATOM 1068 N N . GLU A 1 130 ? -8.966 4.900 7.665 1.00 65.25 130 GLU A N 1
ATOM 1069 C CA . GLU A 1 130 ? -8.425 5.712 8.742 1.00 65.25 130 GLU A CA 1
ATOM 1070 C C . GLU A 1 130 ? -9.476 5.707 9.846 1.00 65.25 130 GLU A C 1
ATOM 1072 O O . GLU A 1 130 ? -10.663 5.936 9.592 1.00 65.25 130 GLU A O 1
ATOM 1077 N N . GLU A 1 131 ? -9.063 5.383 11.066 1.00 53.88 131 GLU A N 1
ATOM 1078 C CA . GLU A 1 131 ? -9.862 5.737 12.226 1.00 53.88 131 GLU A CA 1
ATOM 1079 C C . GLU A 1 131 ? -9.877 7.269 12.285 1.00 53.88 131 GLU A C 1
ATOM 1081 O O . GLU A 1 131 ? -9.095 7.891 12.996 1.00 53.88 131 GLU A O 1
ATOM 1086 N N . THR A 1 132 ? -10.752 7.897 11.499 1.00 46.91 132 THR A N 1
ATOM 1087 C CA . THR A 1 132 ? -11.337 9.181 11.870 1.00 46.91 132 THR A CA 1
ATOM 1088 C C . THR A 1 132 ? -11.896 8.938 13.277 1.00 46.91 132 THR A C 1
ATOM 1090 O O . THR A 1 132 ? -12.773 8.090 13.421 1.00 46.91 132 THR A O 1
ATOM 1093 N N . SER A 1 133 ? -11.393 9.518 14.361 1.00 43.91 133 SER A N 1
ATOM 1094 C CA . SER A 1 133 ? -10.840 10.862 14.490 1.00 43.91 133 SER A CA 1
ATOM 1095 C C . SER A 1 133 ? -10.216 11.052 15.889 1.00 43.91 133 SER A C 1
ATOM 1097 O O . SER A 1 133 ? -10.455 10.262 16.802 1.00 43.91 133 SER A O 1
ATOM 1099 N N . GLU A 1 134 ? -9.457 12.136 16.081 1.00 50.97 134 GLU A N 1
ATOM 1100 C CA . GLU A 1 134 ? -9.292 12.780 17.401 1.00 50.97 134 GLU A CA 1
ATOM 1101 C C . GLU A 1 134 ? -10.579 13.503 17.857 1.00 50.97 134 GLU A C 1
ATOM 1103 O O . GLU A 1 134 ? -10.623 14.065 18.950 1.00 50.97 134 GLU A O 1
ATOM 1108 N N . GLU A 1 135 ? -11.641 13.502 17.043 1.00 50.78 135 GLU A N 1
ATOM 1109 C CA . GLU A 1 135 ? -12.955 13.946 17.494 1.00 50.78 135 GLU A CA 1
ATOM 1110 C C . GLU A 1 135 ? -13.546 12.887 18.430 1.00 50.78 135 GLU A C 1
ATOM 1112 O O . GLU A 1 135 ? -13.553 11.705 18.065 1.00 50.78 135 GLU A O 1
ATOM 1117 N N . PRO A 1 136 ? -14.021 13.289 19.623 1.00 55.50 136 PRO A N 1
ATOM 1118 C CA . PRO A 1 136 ? -14.755 12.403 20.509 1.00 55.50 136 PRO A CA 1
ATOM 1119 C C . PRO A 1 136 ? -15.908 11.758 19.746 1.00 55.50 136 PRO A C 1
ATOM 1121 O O . PRO A 1 136 ? -16.614 12.449 19.008 1.00 55.50 136 PRO A O 1
ATOM 1124 N N . ASP A 1 137 ? -16.105 10.454 19.941 1.00 65.69 137 ASP A N 1
ATOM 1125 C CA . ASP A 1 137 ? -17.225 9.746 19.335 1.00 65.69 137 ASP A CA 1
ATOM 1126 C C . ASP A 1 137 ? -18.536 10.524 19.578 1.00 65.69 137 ASP A C 1
ATOM 1128 O O . ASP A 1 137 ? -18.844 10.929 20.708 1.00 65.69 137 ASP A O 1
ATOM 1132 N N . ALA A 1 138 ? -19.297 10.774 18.508 1.00 74.19 138 ALA A N 1
ATOM 1133 C CA . ALA A 1 138 ? -20.537 11.538 18.591 1.00 74.19 138 ALA A CA 1
ATOM 1134 C C . ALA A 1 138 ? -21.518 10.862 19.572 1.00 74.19 138 ALA A C 1
ATOM 1136 O O . ALA A 1 138 ? -21.716 9.649 19.463 1.00 74.19 138 ALA A O 1
ATOM 1137 N N . PRO A 1 139 ? -22.161 11.603 20.499 1.00 87.12 139 PRO A N 1
ATOM 1138 C CA . PRO A 1 139 ? -23.041 11.004 21.494 1.00 87.12 139 PRO A CA 1
ATOM 1139 C C . PRO A 1 139 ? -24.135 10.130 20.871 1.00 87.12 139 PRO A C 1
ATOM 1141 O O . PRO A 1 139 ? -24.757 10.509 19.878 1.00 87.12 139 PRO A O 1
ATOM 1144 N N . ILE A 1 140 ? -24.402 8.973 21.477 1.00 91.56 140 ILE A N 1
ATOM 1145 C CA . ILE A 1 140 ? -25.485 8.081 21.062 1.00 91.56 140 ILE A CA 1
ATOM 1146 C C . ILE A 1 140 ? -26.684 8.352 21.961 1.00 91.56 140 ILE A C 1
ATOM 1148 O O . ILE A 1 140 ? -26.629 8.184 23.180 1.00 91.56 140 ILE A O 1
ATOM 1152 N N . GLU A 1 141 ? -27.796 8.740 21.349 1.00 94.38 141 GLU A N 1
ATOM 1153 C CA . GLU A 1 141 ? -29.043 8.990 22.055 1.00 94.38 141 GLU A CA 1
ATOM 1154 C C . GLU A 1 141 ? -30.044 7.856 21.866 1.00 94.38 141 GLU A C 1
ATOM 1156 O O . GLU A 1 141 ? -30.266 7.346 20.769 1.00 94.38 141 GLU A O 1
ATOM 1161 N N . THR A 1 142 ? -30.717 7.512 22.955 1.00 94.12 142 THR A N 1
ATOM 1162 C CA . THR A 1 142 ? -31.914 6.671 22.949 1.00 94.12 142 THR A CA 1
ATOM 1163 C C . THR A 1 142 ? -33.088 7.459 23.535 1.00 94.12 142 THR A C 1
ATOM 1165 O O . THR A 1 142 ? -32.972 8.646 23.854 1.00 94.12 142 THR A O 1
ATOM 1168 N N . GLU A 1 143 ? -34.234 6.802 23.706 1.00 96.62 143 GLU A N 1
ATOM 1169 C CA . GLU A 1 143 ? -35.384 7.394 24.396 1.00 96.62 143 GLU A CA 1
ATOM 1170 C C . GLU A 1 143 ? -35.052 7.786 25.847 1.00 96.62 143 GLU A C 1
ATOM 1172 O O . GLU A 1 143 ? -35.500 8.826 26.320 1.00 96.62 143 GLU A O 1
ATOM 1177 N N . ARG A 1 144 ? -34.234 6.984 26.548 1.00 96.81 144 ARG A N 1
ATOM 1178 C CA . ARG A 1 144 ? -33.974 7.144 27.994 1.00 96.81 144 ARG A CA 1
ATOM 1179 C C . ARG A 1 144 ? -32.536 7.513 28.344 1.00 96.81 144 ARG A C 1
ATOM 1181 O O . ARG A 1 144 ? -32.301 8.072 29.411 1.00 96.81 144 ARG A O 1
ATOM 1188 N N . LEU A 1 145 ? -31.586 7.173 27.478 1.00 97.25 145 LEU A N 1
ATOM 1189 C CA . LEU A 1 145 ? -30.152 7.234 27.757 1.00 97.25 145 LEU A CA 1
ATOM 1190 C C . LEU A 1 145 ? -29.423 8.119 26.756 1.00 97.25 145 LEU A C 1
ATOM 1192 O O . LEU A 1 145 ? -29.734 8.092 25.563 1.00 97.25 145 LEU A O 1
ATOM 1196 N N . LEU A 1 146 ? -28.430 8.841 27.261 1.00 95.50 146 LEU A N 1
ATOM 1197 C CA . LEU A 1 146 ? -27.382 9.487 26.492 1.00 95.50 146 LEU A CA 1
ATOM 1198 C C . LEU A 1 146 ? -26.081 8.746 26.797 1.00 95.50 146 LEU A C 1
ATOM 1200 O O . LEU A 1 146 ? -25.657 8.667 27.949 1.00 95.50 146 LEU A O 1
ATOM 1204 N N . LEU A 1 147 ? -25.463 8.189 25.766 1.00 94.69 147 LEU A N 1
ATOM 1205 C CA . LEU A 1 147 ? -24.104 7.685 25.841 1.00 94.69 147 LEU A CA 1
ATOM 1206 C C . LEU A 1 147 ? -23.214 8.788 25.287 1.00 94.69 147 LEU A C 1
ATOM 1208 O O . LEU A 1 147 ? -23.413 9.234 24.157 1.00 94.69 147 LEU A O 1
ATOM 1212 N N . ARG A 1 148 ? -22.238 9.231 26.074 1.00 92.38 148 ARG A N 1
ATOM 1213 C CA . ARG A 1 148 ? -21.241 10.213 25.635 1.00 92.38 148 ARG A CA 1
ATOM 1214 C C . ARG A 1 148 ? -19.861 9.891 26.210 1.00 92.38 148 ARG A C 1
ATOM 1216 O O . ARG A 1 148 ? -19.787 9.190 27.218 1.00 92.38 148 ARG A O 1
ATOM 1223 N N . PRO A 1 149 ? -18.779 10.452 25.658 1.00 90.81 149 PRO A N 1
ATOM 1224 C CA . PRO A 1 149 ? -17.480 10.424 26.317 1.00 90.81 149 PRO A CA 1
ATOM 1225 C C . PRO A 1 149 ? -17.543 11.012 27.733 1.00 90.81 149 PRO A C 1
ATOM 1227 O O . PRO A 1 149 ? -18.327 11.932 28.010 1.00 90.81 149 PRO A O 1
ATOM 1230 N N . PHE A 1 150 ? -16.711 10.478 28.626 1.00 92.12 150 PHE A N 1
ATOM 1231 C CA . PHE A 1 150 ? -16.487 11.066 29.943 1.00 92.12 150 PHE A CA 1
ATOM 1232 C C . PHE A 1 150 ? -15.861 12.462 29.820 1.00 92.12 150 PHE A C 1
ATOM 1234 O O . PHE A 1 150 ? -15.126 12.756 28.878 1.00 92.12 150 PHE A O 1
ATOM 1241 N N . VAL A 1 151 ? -16.134 13.321 30.799 1.00 91.81 151 VAL A N 1
ATOM 1242 C CA . VAL A 1 151 ? -15.489 14.630 30.961 1.00 91.81 151 VAL A CA 1
ATOM 1243 C C . VAL A 1 151 ? -14.972 14.778 32.389 1.00 91.81 151 VAL A C 1
ATOM 1245 O O . VAL A 1 151 ? -15.490 14.146 33.303 1.00 91.81 151 VAL A O 1
ATOM 1248 N N . GLU A 1 152 ? -13.983 15.644 32.616 1.00 92.81 152 GLU A N 1
ATOM 1249 C CA . GLU A 1 152 ? -13.396 15.875 33.953 1.00 92.81 152 GLU A CA 1
ATOM 1250 C C . GLU A 1 152 ? -14.447 16.211 35.031 1.00 92.81 152 GLU A C 1
ATOM 1252 O O . GLU A 1 152 ? -14.313 15.803 36.184 1.00 92.81 152 GLU A O 1
ATOM 1257 N N . SER A 1 153 ? -15.533 16.905 34.666 1.00 94.12 153 SER A N 1
ATOM 1258 C CA . SER A 1 153 ? -16.619 17.240 35.597 1.00 94.12 153 SER A CA 1
ATOM 1259 C C . SER A 1 153 ? -17.464 16.040 36.044 1.00 94.12 153 SER A C 1
ATOM 1261 O O . SER A 1 153 ? -18.264 16.185 36.963 1.00 94.12 153 SER A O 1
ATOM 1263 N N . ASP A 1 154 ? -17.293 14.856 35.447 1.00 95.06 154 ASP A N 1
ATOM 1264 C CA . ASP A 1 154 ? -17.990 13.634 35.868 1.00 95.06 154 ASP A CA 1
ATOM 1265 C C . ASP A 1 154 ? -17.422 13.029 37.156 1.00 95.06 154 ASP A C 1
ATOM 1267 O O . ASP A 1 154 ? -18.024 12.108 37.701 1.00 95.06 154 ASP A O 1
ATOM 1271 N N . ALA A 1 155 ? -16.294 13.528 37.672 1.00 95.38 155 ALA A N 1
ATOM 1272 C CA . ALA A 1 155 ? -15.612 12.950 38.830 1.00 95.38 155 ALA A CA 1
ATOM 1273 C C . ALA A 1 155 ? -16.526 12.759 40.055 1.00 95.38 155 ALA A C 1
ATOM 1275 O O . ALA A 1 155 ? -16.463 11.720 40.712 1.00 95.38 155 ALA A O 1
ATOM 1276 N N . GLU A 1 156 ? -17.402 13.723 40.351 1.00 95.38 156 GLU A N 1
ATOM 1277 C CA . GLU A 1 156 ? -18.341 13.623 41.477 1.00 95.38 156 GLU A CA 1
ATOM 1278 C C . GLU A 1 156 ? -19.411 12.553 41.242 1.00 95.38 156 GLU A C 1
ATOM 1280 O O . GLU A 1 156 ? -19.725 11.771 42.143 1.00 95.38 156 GLU A O 1
ATOM 1285 N N . ALA A 1 157 ? -19.945 12.480 40.020 1.00 94.56 157 ALA A N 1
ATOM 1286 C CA . ALA A 1 157 ? -20.947 11.490 39.643 1.00 94.56 157 ALA A CA 1
ATOM 1287 C C . ALA A 1 157 ? -20.345 10.075 39.602 1.00 94.56 157 ALA A C 1
ATOM 1289 O O . ALA A 1 157 ? -20.967 9.114 40.066 1.00 94.56 157 ALA A O 1
ATOM 1290 N N . LEU A 1 158 ? -19.105 9.958 39.119 1.00 94.50 158 LEU A N 1
ATOM 1291 C CA . LEU A 1 158 ? -18.321 8.730 39.138 1.00 94.50 158 LEU A CA 1
ATOM 1292 C C . LEU A 1 158 ? -18.063 8.285 40.577 1.00 94.50 158 LEU A C 1
ATOM 1294 O O . LEU A 1 158 ? -18.327 7.133 40.905 1.00 94.50 158 LEU A O 1
ATOM 1298 N N . PHE A 1 159 ? -17.632 9.191 41.459 1.00 94.88 159 PHE A N 1
ATOM 1299 C CA . PHE A 1 159 ? -17.439 8.880 42.875 1.00 94.88 159 PHE A CA 1
ATOM 1300 C C . PHE A 1 159 ? -18.737 8.412 43.539 1.00 94.88 159 PHE A C 1
ATOM 1302 O O . PHE A 1 159 ? -18.737 7.413 44.257 1.00 94.88 159 PHE A O 1
ATOM 1309 N N . ALA A 1 160 ? -19.858 9.093 43.279 1.00 92.19 160 ALA A N 1
ATOM 1310 C CA . ALA A 1 160 ? -21.162 8.722 43.823 1.00 92.19 160 ALA A CA 1
ATOM 1311 C C . ALA A 1 160 ? -21.585 7.299 43.417 1.00 92.19 160 ALA A C 1
ATOM 1313 O O . ALA A 1 160 ? -22.150 6.575 44.239 1.00 92.19 160 ALA A O 1
ATOM 1314 N N . CYS A 1 161 ? -21.266 6.881 42.189 1.00 89.44 161 CYS A N 1
ATOM 1315 C CA . CYS A 1 161 ? -21.485 5.513 41.729 1.00 89.44 161 CYS A CA 1
ATOM 1316 C C . CYS A 1 161 ? -20.477 4.541 42.356 1.00 89.44 161 CYS A C 1
ATOM 1318 O O . CYS A 1 161 ? -20.861 3.562 42.997 1.00 89.44 161 C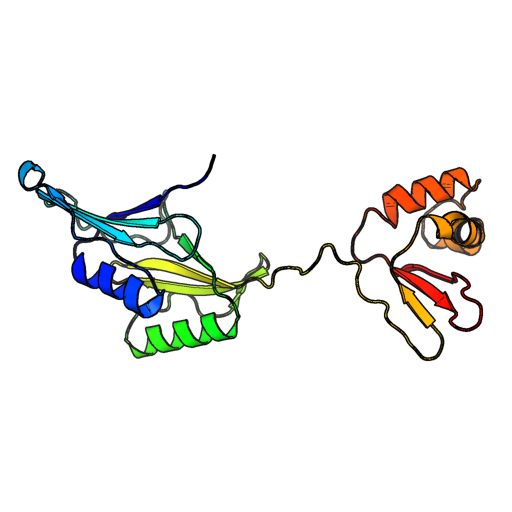YS A O 1
ATOM 1320 N N . CYS A 1 162 ? -19.182 4.816 42.214 1.00 91.19 162 CYS A N 1
ATOM 1321 C CA . CYS A 1 162 ? -18.121 3.866 42.524 1.00 91.19 162 CYS A CA 1
ATOM 1322 C C . CYS A 1 162 ? -17.840 3.689 44.019 1.00 91.19 162 CYS A C 1
ATOM 1324 O O . CYS A 1 162 ? -17.265 2.681 44.419 1.00 91.19 162 CYS A O 1
ATOM 1326 N N . ARG A 1 163 ? -18.314 4.589 44.884 1.00 92.94 163 ARG A N 1
ATOM 1327 C CA . ARG A 1 163 ? -18.296 4.362 46.339 1.00 92.94 163 ARG A CA 1
ATOM 1328 C C . ARG A 1 163 ? -19.289 3.290 46.805 1.00 92.94 163 ARG A C 1
ATOM 1330 O O . ARG A 1 163 ? -19.279 2.922 47.978 1.00 92.94 163 ARG A O 1
ATOM 1337 N N . ASN A 1 164 ? -20.193 2.827 45.935 1.00 89.25 164 ASN A N 1
ATOM 1338 C CA . ASN A 1 164 ? -21.168 1.795 46.273 1.00 89.25 164 ASN A CA 1
ATOM 1339 C C . ASN A 1 164 ? -20.495 0.407 46.310 1.00 89.25 164 ASN A C 1
ATOM 1341 O O . ASN A 1 164 ? -20.083 -0.099 45.260 1.00 89.25 164 ASN A O 1
ATOM 1345 N N . PRO A 1 165 ? -20.448 -0.270 47.475 1.00 88.50 165 PRO A N 1
ATOM 1346 C CA . PRO A 1 165 ? -19.794 -1.570 47.605 1.00 88.50 165 PRO A CA 1
ATOM 1347 C C . PRO A 1 165 ? -20.428 -2.680 46.768 1.00 88.50 165 PRO A C 1
ATOM 1349 O O . PRO A 1 165 ? -19.760 -3.664 46.466 1.00 88.50 165 PRO A O 1
ATOM 1352 N N . ASN A 1 166 ? -21.688 -2.527 46.357 1.00 89.00 166 ASN A N 1
ATOM 1353 C CA . ASN A 1 166 ? -22.361 -3.497 45.495 1.00 89.00 166 ASN A CA 1
ATOM 1354 C C . ASN A 1 166 ? -21.953 -3.378 44.018 1.00 89.00 166 ASN A C 1
ATOM 1356 O O . ASN A 1 166 ? -22.283 -4.266 43.236 1.00 89.00 166 ASN A O 1
ATOM 1360 N N . ILE A 1 167 ? -21.268 -2.300 43.623 1.00 84.81 167 ILE A N 1
ATOM 1361 C CA . ILE A 1 167 ? -20.779 -2.115 42.252 1.00 84.81 167 ILE A CA 1
ATOM 1362 C C . ILE A 1 167 ? -19.336 -2.607 42.169 1.00 84.81 167 ILE A C 1
ATOM 1364 O O . ILE A 1 167 ? -19.074 -3.600 41.493 1.00 84.81 167 ILE A O 1
ATOM 1368 N N . GLY A 1 168 ? -18.426 -1.976 42.920 1.00 83.19 168 GLY A N 1
ATOM 1369 C CA . GLY A 1 168 ? -16.994 -2.259 42.815 1.00 83.19 168 GLY A CA 1
ATOM 1370 C C . GLY A 1 168 ? -16.635 -3.716 43.067 1.00 83.19 168 GLY A C 1
ATOM 1371 O O . GLY A 1 168 ? -15.998 -4.355 42.231 1.00 83.19 168 GLY A O 1
ATOM 1372 N N . ASN A 1 169 ? -17.132 -4.290 44.166 1.00 87.00 169 ASN A N 1
ATOM 1373 C CA . ASN A 1 169 ? -16.786 -5.662 44.542 1.00 87.00 169 ASN A CA 1
ATOM 1374 C C . ASN A 1 169 ? -17.244 -6.695 43.499 1.00 87.00 169 ASN A C 1
ATOM 1376 O O . ASN A 1 169 ? -16.541 -7.673 43.260 1.00 87.00 169 ASN A O 1
ATOM 1380 N N . ASN A 1 170 ? -18.393 -6.468 42.855 1.00 86.88 170 ASN A N 1
ATOM 1381 C CA . ASN A 1 170 ? -18.899 -7.346 41.798 1.00 86.88 170 ASN A CA 1
ATOM 1382 C C . ASN A 1 170 ? -18.144 -7.161 40.471 1.00 86.88 170 ASN A C 1
ATOM 1384 O O . ASN A 1 170 ? -18.108 -8.082 39.659 1.00 86.88 170 ASN A O 1
ATOM 1388 N N . ALA A 1 171 ? -17.532 -5.993 40.265 1.00 81.25 171 ALA A N 1
ATOM 1389 C CA . ALA A 1 171 ? -16.720 -5.657 39.099 1.00 81.25 171 ALA A CA 1
ATOM 1390 C C . ALA A 1 171 ? -15.204 -5.871 39.317 1.00 81.25 171 ALA A C 1
ATOM 1392 O O . ALA A 1 171 ? -14.412 -5.600 38.417 1.00 81.25 171 ALA A O 1
ATOM 1393 N N . GLY A 1 172 ? -14.791 -6.384 40.484 1.00 85.00 172 GLY A N 1
ATOM 1394 C CA . GLY A 1 172 ? -13.404 -6.758 40.776 1.00 85.00 172 GLY A CA 1
ATOM 1395 C C . GLY A 1 172 ? -12.495 -5.629 41.279 1.00 85.00 172 GLY A C 1
ATOM 1396 O O . GLY A 1 172 ? -11.279 -5.811 41.291 1.00 85.00 172 GLY A O 1
ATOM 1397 N N . TRP A 1 173 ? -13.044 -4.490 41.716 1.00 87.06 173 TRP A N 1
ATOM 1398 C CA . TRP A 1 173 ? -12.280 -3.358 42.263 1.00 87.06 173 TRP A CA 1
ATOM 1399 C C . TRP A 1 173 ? -12.850 -2.857 43.599 1.00 87.06 173 TRP A C 1
ATOM 1401 O O . TRP A 1 173 ? -14.019 -3.058 43.920 1.00 87.06 173 TRP A O 1
ATOM 1411 N N . GLN A 1 174 ? -12.006 -2.244 44.434 1.00 91.50 174 GLN A N 1
ATOM 1412 C CA . GLN A 1 174 ? -12.446 -1.734 45.737 1.00 91.50 174 GLN A CA 1
ATOM 1413 C C . GLN A 1 174 ? -13.283 -0.462 45.569 1.00 91.50 174 GLN A C 1
ATOM 1415 O O . GLN A 1 174 ? -12.916 0.381 44.755 1.00 91.50 174 GLN A O 1
ATOM 1420 N N . PRO A 1 175 ? -14.374 -0.279 46.334 1.00 94.25 175 PRO A N 1
ATOM 1421 C CA . PRO A 1 175 ? -15.181 0.933 46.247 1.00 94.25 175 PRO A CA 1
ATOM 1422 C C . PRO A 1 175 ? -14.327 2.172 46.495 1.00 94.25 175 PRO A C 1
ATOM 1424 O O . PRO A 1 175 ? -13.550 2.188 47.450 1.00 94.25 175 PRO A O 1
ATOM 1427 N N . HIS A 1 176 ? -14.499 3.199 45.663 1.00 94.44 176 HIS A N 1
ATOM 1428 C CA . HIS A 1 176 ? -13.675 4.402 45.755 1.00 94.44 176 HIS A CA 1
ATOM 1429 C C . HIS A 1 176 ? -13.832 5.038 47.144 1.00 94.44 176 HIS A C 1
ATOM 1431 O O . HIS A 1 176 ? -14.952 5.283 47.613 1.00 94.44 176 HIS A O 1
ATOM 1437 N N . ALA A 1 177 ? -12.710 5.307 47.801 1.00 94.06 177 AL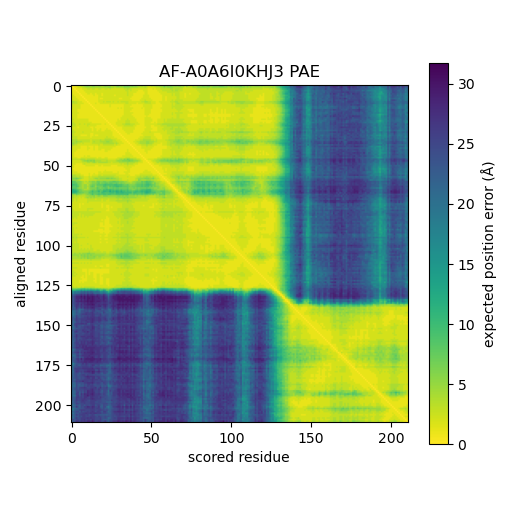A A N 1
ATOM 1438 C CA . ALA A 1 177 ? -12.629 5.843 49.151 1.00 94.06 177 ALA A CA 1
ATOM 1439 C C . ALA A 1 177 ? -12.725 7.374 49.181 1.00 94.06 177 ALA A C 1
ATOM 1441 O O . ALA A 1 177 ? -13.200 7.931 50.175 1.00 94.06 177 ALA A O 1
ATOM 1442 N N . SER A 1 178 ? -12.316 8.061 48.108 1.00 96.88 178 SER A N 1
ATOM 1443 C CA . SER A 1 178 ? -12.393 9.522 48.018 1.00 96.88 178 SER A CA 1
ATOM 1444 C C . SER A 1 178 ? -12.695 10.049 46.609 1.00 96.88 178 SER A C 1
ATOM 1446 O O . SER A 1 178 ? -12.684 9.321 45.609 1.00 96.88 178 SER A O 1
ATOM 1448 N N . LEU A 1 179 ? -12.996 11.349 46.537 1.00 95.69 179 LEU A N 1
ATOM 1449 C CA . LEU A 1 179 ? -13.208 12.038 45.267 1.00 95.69 179 LEU A CA 1
ATOM 1450 C C . LEU A 1 179 ? -11.903 12.130 44.466 1.00 95.69 179 LEU A C 1
ATOM 1452 O O . LEU A 1 179 ? -11.924 11.969 43.251 1.00 95.69 179 LEU A O 1
ATOM 1456 N N . GLU A 1 180 ? -10.773 12.334 45.141 1.00 96.88 180 GLU A N 1
ATOM 1457 C CA . GLU A 1 180 ? -9.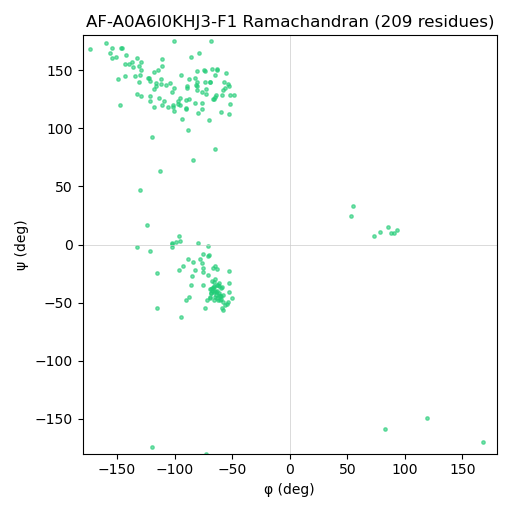443 12.399 44.528 1.00 96.88 180 GLU A CA 1
ATOM 1458 C C . GLU A 1 180 ? -9.083 11.081 43.834 1.00 96.88 180 GLU A C 1
ATOM 1460 O O . GLU A 1 180 ? -8.641 11.099 42.688 1.00 96.88 180 GLU A O 1
ATOM 1465 N N . GLU A 1 181 ? -9.360 9.938 44.474 1.00 95.25 181 GLU A N 1
ATOM 1466 C CA . GLU A 1 181 ? -9.206 8.619 43.844 1.00 95.25 181 GLU A CA 1
ATOM 1467 C C . GLU A 1 181 ? -10.066 8.512 42.578 1.00 95.25 181 GLU A C 1
ATOM 1469 O O . GLU A 1 181 ? -9.600 8.073 41.530 1.00 95.25 181 GLU A O 1
ATOM 1474 N N . SER A 1 182 ? -11.310 8.992 42.631 1.00 95.88 182 SER A N 1
ATOM 1475 C CA . SER A 1 182 ? -12.201 8.968 41.465 1.00 95.88 182 SER A CA 1
ATOM 1476 C C . SER A 1 182 ? -11.710 9.862 40.328 1.00 95.88 182 SER A C 1
ATOM 1478 O O . SER A 1 182 ? -11.870 9.495 39.170 1.00 95.88 182 SER A O 1
ATOM 1480 N N . GLN A 1 183 ? -11.095 11.009 40.631 1.00 96.38 183 GLN A N 1
ATOM 1481 C CA . GLN A 1 183 ? -10.466 11.875 39.627 1.00 96.38 183 GLN A CA 1
ATOM 1482 C C . GLN A 1 183 ? -9.263 11.191 38.968 1.00 96.38 183 GLN A C 1
ATOM 1484 O O . GLN A 1 183 ? -9.086 11.289 37.753 1.00 96.38 183 GLN A O 1
ATOM 1489 N N . GLU A 1 184 ? -8.442 10.484 39.747 1.00 95.38 184 GLU A N 1
ATOM 1490 C CA . GLU A 1 184 ? -7.307 9.726 39.219 1.00 95.38 184 GLU A CA 1
ATOM 1491 C C . GLU A 1 184 ? -7.773 8.573 38.324 1.00 95.38 184 GLU A C 1
ATOM 1493 O O . GLU A 1 184 ? -7.270 8.419 37.209 1.00 95.38 184 GLU A O 1
ATOM 1498 N N . VAL A 1 185 ? -8.785 7.813 38.752 1.00 93.38 185 VAL A N 1
ATOM 1499 C CA . VAL A 1 185 ? -9.383 6.737 37.947 1.00 93.38 185 VAL A CA 1
ATOM 1500 C C . VAL A 1 185 ? -10.047 7.302 36.685 1.00 93.38 185 VAL A C 1
ATOM 1502 O O . VAL A 1 185 ? -9.838 6.768 35.598 1.00 93.38 185 VAL A O 1
ATOM 1505 N N . LEU A 1 186 ? -10.787 8.412 36.780 1.00 94.06 186 LEU A N 1
ATOM 1506 C CA . LEU A 1 186 ? -11.381 9.101 35.626 1.00 94.06 186 LEU A CA 1
ATOM 1507 C C . LEU A 1 186 ? -10.322 9.421 34.565 1.00 94.06 186 LEU A C 1
ATOM 1509 O O . LEU A 1 186 ? -10.491 9.064 33.403 1.00 94.06 186 LEU A O 1
ATOM 1513 N N . ARG A 1 187 ? -9.195 10.020 34.959 1.00 92.62 187 ARG A N 1
ATOM 1514 C CA . ARG A 1 187 ? -8.111 10.367 34.027 1.00 92.62 187 ARG A CA 1
ATOM 1515 C C . ARG A 1 187 ? -7.380 9.154 33.475 1.00 92.62 187 ARG A C 1
ATOM 1517 O O . ARG A 1 187 ? -7.108 9.097 32.281 1.00 92.62 187 ARG A O 1
ATOM 1524 N N . SER A 1 188 ? -7.026 8.214 34.346 1.00 90.56 188 SER A N 1
ATOM 1525 C CA . SER A 1 188 ? -6.147 7.092 34.006 1.00 90.56 188 SER A CA 1
ATOM 1526 C C . SER A 1 188 ? -6.859 5.929 33.326 1.00 90.56 188 SER A C 1
ATOM 1528 O O . SER A 1 188 ? -6.192 5.165 32.629 1.00 90.56 188 SER A O 1
ATOM 1530 N N . VAL A 1 189 ? -8.179 5.801 33.487 1.00 89.12 189 VAL A N 1
ATOM 1531 C CA . VAL A 1 189 ? -8.977 4.699 32.929 1.00 89.12 189 VAL A CA 1
ATOM 1532 C C . VAL A 1 189 ? -9.980 5.204 31.900 1.00 89.12 189 VAL A C 1
ATOM 1534 O O . VAL A 1 189 ? -9.984 4.723 30.773 1.00 89.12 189 VAL A O 1
ATOM 1537 N N . PHE A 1 190 ? -10.821 6.165 32.276 1.00 90.31 190 PHE A N 1
ATOM 1538 C CA . PHE A 1 190 ? -11.992 6.538 31.478 1.00 90.31 190 PHE A CA 1
ATOM 1539 C C . PHE A 1 190 ? -11.678 7.570 30.385 1.00 90.31 190 PHE A C 1
ATOM 1541 O O . PHE A 1 190 ? -12.253 7.501 29.306 1.00 90.31 190 PHE A O 1
ATOM 1548 N N . LEU A 1 191 ? -10.761 8.509 30.640 1.00 87.69 191 LEU A N 1
ATOM 1549 C CA . LEU A 1 191 ? -10.340 9.533 29.672 1.00 87.69 191 LEU A CA 1
ATOM 1550 C C . LEU A 1 191 ? -9.113 9.119 28.844 1.00 87.69 191 LEU A C 1
ATOM 1552 O O . LEU A 1 191 ? -8.853 9.712 27.800 1.00 87.69 191 LEU A O 1
ATOM 1556 N N . SER A 1 192 ? -8.341 8.130 29.300 1.00 82.25 192 SER A N 1
ATOM 1557 C CA . SER A 1 192 ? -7.112 7.673 28.632 1.00 82.25 192 SER A CA 1
ATOM 1558 C C . SER A 1 192 ? -7.347 6.581 27.582 1.00 82.25 192 SER A C 1
ATOM 1560 O O . SER A 1 192 ? -6.437 6.267 26.812 1.00 82.25 192 SER A O 1
ATOM 1562 N N . GLN A 1 193 ? -8.541 5.980 27.560 1.00 78.81 193 GLN A N 1
ATOM 1563 C CA . GLN A 1 193 ? -8.890 4.852 26.699 1.00 78.81 193 GLN A CA 1
ATOM 1564 C C . GLN A 1 193 ? -9.990 5.246 25.715 1.00 78.81 193 GLN A C 1
ATOM 1566 O O . GLN A 1 193 ? -10.975 5.885 26.080 1.00 78.81 193 GLN A O 1
ATOM 1571 N N . LYS A 1 194 ? -9.838 4.833 24.453 1.00 75.81 194 LYS A N 1
ATOM 1572 C CA . LYS A 1 194 ? -10.907 4.955 23.455 1.00 75.81 194 LYS A CA 1
ATOM 1573 C C . LYS A 1 194 ? -11.991 3.909 23.713 1.00 75.81 194 LYS A C 1
ATOM 1575 O O . LYS A 1 194 ? -11.694 2.812 24.181 1.00 75.81 194 LYS A O 1
ATOM 1580 N N . GLY A 1 195 ? -13.229 4.237 23.351 1.00 80.06 195 GLY A N 1
ATOM 1581 C CA . GLY A 1 195 ? -14.352 3.305 23.439 1.00 80.06 195 GLY A CA 1
ATOM 1582 C C . GLY A 1 195 ? -14.933 3.127 24.841 1.00 80.06 195 GLY A C 1
ATOM 1583 O O . GLY A 1 195 ? -15.769 2.249 25.000 1.00 80.06 195 GLY A O 1
ATOM 1584 N N . VAL A 1 196 ? -14.546 3.961 25.817 1.00 88.25 196 VAL A N 1
ATOM 1585 C CA . VAL A 1 196 ? -15.152 3.991 27.156 1.00 88.25 196 VAL A CA 1
ATOM 1586 C C . VAL A 1 196 ? -16.117 5.170 27.268 1.00 88.25 196 VAL A C 1
ATOM 1588 O O . VAL A 1 196 ? -15.723 6.333 27.156 1.00 88.25 196 VAL A O 1
ATOM 1591 N N . TRP A 1 197 ? -17.394 4.881 27.495 1.00 92.12 197 TRP A N 1
ATOM 1592 C CA . TRP A 1 197 ? -18.473 5.864 27.432 1.00 92.12 197 TRP A CA 1
ATOM 1593 C C . TRP A 1 197 ? -19.216 5.968 28.751 1.00 92.12 197 TRP A C 1
ATOM 1595 O O . TRP A 1 197 ? -19.517 4.966 29.390 1.00 92.12 197 TRP A O 1
ATOM 1605 N N . ALA A 1 198 ? -19.575 7.190 29.130 1.00 94.31 198 ALA A N 1
ATOM 1606 C CA . ALA A 1 198 ? -20.498 7.468 30.214 1.00 94.31 198 ALA A CA 1
ATOM 1607 C C . ALA A 1 198 ? -21.934 7.194 29.755 1.00 94.31 198 ALA A C 1
ATOM 1609 O O . ALA A 1 198 ? -22.367 7.689 28.712 1.00 94.31 198 ALA A O 1
ATOM 1610 N N . ILE A 1 199 ? -22.691 6.453 30.563 1.00 95.56 199 ILE A N 1
ATOM 1611 C CA . ILE A 1 199 ? -24.126 6.237 30.368 1.00 95.56 199 ILE A CA 1
ATOM 1612 C C . ILE A 1 199 ? -24.865 7.170 31.322 1.00 95.56 199 ILE A C 1
ATOM 1614 O O . ILE A 1 199 ? -24.784 6.996 32.543 1.00 95.56 199 ILE A O 1
ATOM 1618 N N . THR A 1 200 ? -25.607 8.139 30.786 1.00 95.88 200 THR A N 1
ATOM 1619 C CA . THR A 1 200 ? -26.419 9.062 31.587 1.00 95.88 200 THR A CA 1
ATOM 1620 C C . THR A 1 200 ? -27.908 8.945 31.272 1.00 95.88 200 THR A C 1
ATOM 1622 O O . THR A 1 200 ? -28.310 8.636 30.147 1.00 95.88 200 THR A O 1
ATOM 1625 N N . LEU A 1 201 ? -28.751 9.185 32.277 1.00 96.00 201 LEU A N 1
ATOM 1626 C CA . LEU A 1 201 ? -30.193 9.336 32.085 1.00 96.00 201 LEU A CA 1
ATOM 1627 C C . LEU A 1 201 ? -30.491 10.686 31.417 1.00 96.00 201 LEU A C 1
ATOM 1629 O O . LEU A 1 201 ? -29.969 11.719 31.835 1.00 96.00 201 LEU A O 1
ATOM 1633 N N . LYS A 1 202 ? -31.344 10.699 30.387 1.00 94.31 202 LYS A N 1
ATOM 1634 C CA . LYS A 1 202 ? -31.670 11.934 29.644 1.00 94.31 202 LYS A CA 1
ATOM 1635 C C . LYS A 1 202 ? -32.531 12.923 30.428 1.00 94.31 202 LYS A C 1
ATOM 1637 O O . LYS A 1 202 ? -32.499 14.110 30.127 1.00 94.31 202 LYS A O 1
ATOM 1642 N N . ASP A 1 203 ? -33.317 12.450 31.388 1.00 95.19 203 ASP A N 1
ATOM 1643 C CA . ASP A 1 203 ? -34.266 13.275 32.140 1.00 95.19 203 ASP A CA 1
ATOM 1644 C C . ASP A 1 203 ? -33.589 14.179 33.182 1.00 95.19 203 ASP A C 1
ATOM 1646 O O . ASP A 1 203 ? -34.030 15.307 33.394 1.00 95.19 203 ASP A O 1
ATOM 1650 N N . ASN A 1 204 ? -32.513 13.705 33.812 1.00 92.50 204 ASN A N 1
ATOM 1651 C CA . ASN A 1 204 ? -31.836 14.400 34.906 1.00 92.50 204 ASN A CA 1
ATOM 1652 C C . ASN A 1 204 ? -30.304 14.471 34.761 1.00 92.50 204 ASN A C 1
ATOM 1654 O O . ASN A 1 204 ? -29.644 15.070 35.608 1.00 92.50 204 ASN A O 1
ATOM 1658 N N . GLY A 1 205 ? -29.729 13.874 33.711 1.00 89.69 205 GLY A N 1
ATOM 1659 C CA . GLY A 1 205 ? -28.288 13.867 33.453 1.00 89.69 205 GLY A CA 1
ATOM 1660 C C . GLY A 1 205 ? -27.472 12.961 34.381 1.00 89.69 205 GLY A C 1
ATOM 1661 O O . GLY A 1 205 ? -26.244 13.001 34.334 1.00 89.69 205 GLY A O 1
ATOM 1662 N N . GLN A 1 206 ? -28.116 12.150 35.221 1.00 93.06 206 GLN A N 1
ATOM 1663 C CA . GLN A 1 206 ? -27.445 11.297 36.196 1.00 93.06 206 GLN A CA 1
ATOM 1664 C C . GLN A 1 206 ? -26.591 10.236 35.498 1.00 93.06 206 GLN A C 1
ATOM 1666 O O . GLN A 1 206 ? -27.104 9.465 34.686 1.00 93.06 206 GLN A O 1
ATOM 1671 N N . LEU A 1 207 ? -25.309 10.159 35.864 1.00 94.06 207 LEU A N 1
ATOM 1672 C CA . LEU A 1 207 ? -24.426 9.053 35.494 1.00 94.06 207 LEU A CA 1
ATOM 1673 C C . LEU A 1 207 ? -24.901 7.770 36.180 1.00 94.06 207 LEU A C 1
ATOM 1675 O O . LEU A 1 207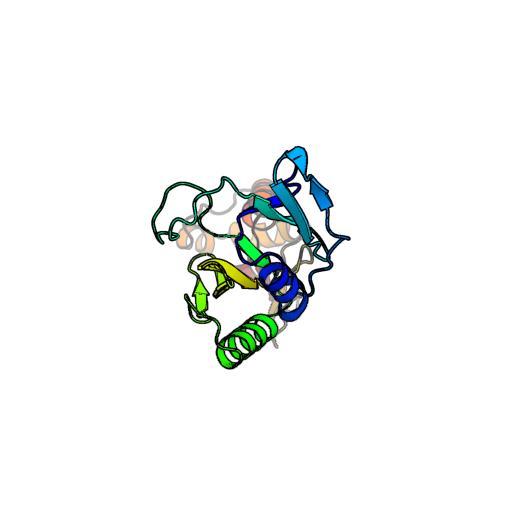 ? -25.049 7.737 37.402 1.00 94.06 207 LEU A O 1
ATOM 1679 N N . ILE A 1 208 ? -25.132 6.721 35.394 1.00 93.06 208 ILE A N 1
ATOM 1680 C CA . ILE A 1 208 ? -25.603 5.421 35.892 1.00 93.06 208 ILE A CA 1
ATOM 1681 C C . ILE A 1 208 ? -24.658 4.266 35.555 1.00 93.06 208 ILE A C 1
ATOM 1683 O O . ILE A 1 208 ? -24.883 3.146 36.010 1.00 93.06 208 ILE A O 1
ATOM 1687 N N . GLY A 1 209 ? -23.609 4.514 34.772 1.00 91.19 209 GLY A N 1
ATOM 1688 C CA . GLY A 1 209 ? -22.618 3.497 34.445 1.00 91.19 209 GLY A CA 1
ATOM 1689 C C . GLY A 1 209 ? -21.678 3.896 33.318 1.00 91.19 209 GLY A C 1
ATOM 1690 O O . GLY A 1 209 ? -21.670 5.044 32.868 1.00 91.19 209 GLY A O 1
ATOM 1691 N N . SER A 1 210 ? -20.908 2.910 32.869 1.00 91.00 210 SER A N 1
ATOM 1692 C CA . SER A 1 210 ? -19.990 3.009 31.741 1.00 91.00 210 SER A CA 1
ATOM 1693 C C . SER A 1 210 ? -20.099 1.783 30.839 1.00 91.00 210 SER A C 1
ATOM 1695 O O . SER A 1 210 ? -20.431 0.700 31.329 1.00 91.00 210 SER A O 1
ATOM 1697 N N . ILE A 1 211 ? -19.795 1.942 29.553 1.00 87.69 211 ILE A N 1
ATOM 1698 C CA . ILE A 1 211 ? -19.646 0.847 28.582 1.00 87.69 211 ILE A CA 1
ATOM 1699 C C . ILE A 1 211 ? -18.353 0.989 27.794 1.00 87.69 211 ILE A C 1
ATOM 1701 O O . ILE A 1 211 ? -17.943 2.154 27.591 1.00 87.69 211 ILE A O 1
#

Foldseek 3Di:
DAAAAAEDEDPPQVQLVVQCCPLVVWDKDDWDDDVVQQKIWIWTDDPDGHIYIYIYTPPDDLDADDQDDPDCNAEEDEDPDLVSQVVSVVVCVVVPWDFPADQDQDPVGWRWTWTAGPSGHIYIYTYHPPPDDPDFDDWDDDPWKIKGADDLVCLVLQLVQQLDQVPQVVVPHGRDPDSVSSSVCCVPPRVVDPPKIFIATPVPRRTDDID

Radius of gyration: 27.63 Å; Cα contacts (8 Å, |Δi|>4): 347; chains: 1; bounding box: 64×34×72 Å

Organism: Bacteroides uniformis (NCBI:txid820)